Protein AF-A0A9E0PHL8-F1 (afdb_monomer_lite)

pLDDT: mean 88.14, std 15.46, range [26.72, 98.62]

Sequence (279 aa):
MIKENLDFHTDIVYSDEIKEQVEYLMKNRDAFDSYVYTSVDEILNTNKSVQIECKKKVDYILNPNIKSKLNGILFRQINTPNYETRRFHQICEGYGIKPFFVQYKEDKFTSNNSLKRSYGKIPCVVGTDKNGQYIINYVNVIDFNQSNGKKISDIKTLQGENLVELHNKLLLDQIPSIHESSLVEASRWFKNNGDCAGKYYLNLLLNFQTDTFLFDNFSLNGEEEVFTRNVFLPTLIHIRNTYGIKPIIIALEPTEIENNLFWIAQTPEVYSIIKKYND

Secondary structure (DSSP, 8-state):
---------S-----HHHHHHHHHHHH-HHHHHHHHB--HHHHHHS-TT-----SS----SS-TT---S-EEEEEESS----HHHHHHHHHHHHTTPEEEEEE-TTSBP-TTSHHHHHHHEEEEEEEE-TTSPEEEEEEE-S-HHHHTTSBGGGPBPTTSSBHHHHHHHHHHHH-TTS-GGGEEE-HHHHHHH-SSHHHHHHHHHTT-STTEEEE----SSGGGHHHIIIIIHHHHHHHHHHH-----EE-SS-TTSTT-TTTTPBPHHHHHHHGGG--

Structure (mmCIF, N/CA/C/O backbone):
data_AF-A0A9E0PHL8-F1
#
_entry.id   AF-A0A9E0PHL8-F1
#
loop_
_atom_site.group_PDB
_atom_site.id
_atom_site.type_symbol
_atom_site.label_atom_id
_atom_site.label_alt_id
_atom_site.label_comp_id
_atom_site.label_asym_id
_atom_site.label_entity_id
_atom_site.label_seq_id
_atom_site.pdbx_PDB_ins_code
_atom_site.Cartn_x
_atom_site.Cartn_y
_atom_site.Cartn_z
_atom_site.occupancy
_atom_site.B_iso_or_equiv
_atom_site.auth_seq_id
_atom_site.auth_comp_id
_atom_site.auth_asym_id
_atom_site.auth_atom_id
_atom_site.pdbx_PDB_model_num
ATOM 1 N N . MET A 1 1 ? 12.299 -28.601 -30.302 1.00 32.88 1 MET A N 1
ATOM 2 C CA . MET A 1 1 ? 11.714 -27.363 -29.743 1.00 32.88 1 MET A CA 1
ATOM 3 C C . MET A 1 1 ? 11.771 -27.473 -28.235 1.00 32.88 1 MET A C 1
ATOM 5 O O . MET A 1 1 ? 10.966 -28.184 -27.648 1.00 32.88 1 MET A O 1
ATOM 9 N N . ILE A 1 2 ? 12.808 -26.887 -27.646 1.00 26.72 2 ILE A N 1
ATOM 10 C CA . ILE A 1 2 ? 13.090 -26.959 -26.213 1.00 26.72 2 ILE A CA 1
ATOM 11 C C . ILE A 1 2 ? 12.061 -26.073 -25.505 1.00 26.72 2 ILE A C 1
ATOM 13 O O . ILE A 1 2 ? 11.990 -24.875 -25.764 1.00 26.72 2 ILE A O 1
ATOM 17 N N . LYS A 1 3 ? 11.212 -26.685 -24.675 1.00 27.36 3 LYS A N 1
ATOM 18 C CA . LYS A 1 3 ? 10.448 -25.973 -23.651 1.00 27.36 3 LYS A CA 1
ATOM 19 C C . LYS A 1 3 ? 11.438 -25.646 -22.538 1.00 27.36 3 LYS A C 1
ATOM 21 O O . LYS A 1 3 ? 11.788 -26.534 -21.767 1.00 27.36 3 LYS A O 1
ATOM 26 N N . GLU A 1 4 ? 11.920 -24.412 -22.490 1.00 28.91 4 GLU A N 1
ATOM 27 C CA . GLU A 1 4 ? 12.604 -23.903 -21.304 1.00 28.91 4 GLU A CA 1
ATOM 28 C C . GLU A 1 4 ? 11.553 -23.695 -20.212 1.00 28.91 4 GLU A C 1
ATOM 30 O O . GLU A 1 4 ? 10.816 -22.710 -20.191 1.00 28.91 4 GLU A O 1
ATOM 35 N N . ASN A 1 5 ? 11.444 -24.689 -19.333 1.00 28.69 5 ASN A N 1
ATOM 36 C CA . ASN A 1 5 ? 10.861 -24.511 -18.015 1.00 28.69 5 ASN A CA 1
ATOM 37 C C . ASN A 1 5 ? 11.853 -23.672 -17.203 1.00 28.69 5 ASN A C 1
ATOM 39 O O . ASN A 1 5 ? 12.884 -24.174 -16.761 1.00 28.69 5 ASN A O 1
ATOM 43 N N . LEU A 1 6 ? 11.551 -22.386 -17.041 1.00 32.56 6 LEU A N 1
ATOM 44 C CA . LEU A 1 6 ? 12.186 -21.539 -16.039 1.00 32.56 6 LEU A CA 1
ATOM 45 C C . LEU A 1 6 ? 11.661 -21.956 -14.655 1.00 32.56 6 LEU A C 1
ATOM 47 O O . LEU A 1 6 ? 10.663 -21.424 -14.170 1.00 32.56 6 LEU A O 1
ATOM 51 N N . ASP A 1 7 ? 12.321 -22.943 -14.048 1.00 30.47 7 ASP A N 1
ATOM 52 C CA . ASP A 1 7 ? 12.167 -23.280 -12.631 1.00 30.47 7 ASP A CA 1
ATOM 53 C C . ASP A 1 7 ? 12.828 -22.181 -11.782 1.00 30.47 7 ASP A C 1
ATOM 55 O O . ASP A 1 7 ? 14.042 -22.148 -11.587 1.00 30.47 7 ASP A O 1
ATOM 59 N N . PHE A 1 8 ? 12.020 -21.242 -11.284 1.00 41.47 8 PHE A N 1
ATOM 60 C CA . PHE A 1 8 ? 12.451 -20.178 -10.373 1.00 41.47 8 PHE A CA 1
ATOM 61 C C . PHE A 1 8 ? 12.501 -20.688 -8.921 1.00 41.47 8 PHE A C 1
ATOM 63 O O . PHE A 1 8 ? 11.650 -20.368 -8.088 1.00 41.47 8 PHE A O 1
ATOM 70 N N . HIS A 1 9 ? 13.522 -21.481 -8.600 1.00 36.75 9 HIS A N 1
ATOM 71 C CA . HIS A 1 9 ? 13.896 -21.787 -7.219 1.00 36.75 9 HIS A CA 1
ATOM 72 C C . HIS A 1 9 ? 14.914 -20.754 -6.708 1.00 36.75 9 HIS A C 1
ATOM 74 O O . HIS A 1 9 ? 16.087 -20.842 -7.028 1.00 36.75 9 HIS A O 1
ATOM 80 N N . THR A 1 10 ? 14.435 -19.770 -5.935 1.00 41.34 10 THR A N 1
ATOM 81 C CA . THR A 1 10 ? 15.115 -19.017 -4.844 1.00 41.34 10 THR A CA 1
ATOM 82 C C . THR A 1 10 ? 16.517 -18.406 -4.996 1.00 41.34 10 THR A C 1
ATOM 84 O O . THR A 1 10 ? 16.905 -17.678 -4.091 1.00 41.34 10 THR A O 1
ATOM 87 N N . ASP A 1 11 ? 17.215 -18.542 -6.115 1.00 43.81 11 ASP A N 1
ATOM 88 C CA . ASP A 1 11 ? 18.544 -17.965 -6.314 1.00 43.81 11 ASP A CA 1
ATOM 89 C C . ASP A 1 11 ? 18.538 -17.055 -7.543 1.00 43.81 11 ASP A C 1
ATOM 91 O O . ASP A 1 11 ? 19.166 -17.351 -8.560 1.00 43.81 11 ASP A O 1
ATOM 95 N N . ILE A 1 12 ? 17.849 -15.906 -7.475 1.00 54.62 12 ILE A N 1
ATOM 96 C CA . ILE A 1 12 ? 18.260 -14.811 -8.361 1.00 54.62 12 ILE A CA 1
ATOM 97 C C . ILE A 1 12 ? 19.595 -14.321 -7.802 1.00 54.62 12 ILE A C 1
ATOM 99 O O . ILE A 1 12 ? 19.658 -13.395 -6.995 1.00 54.62 12 ILE A O 1
ATOM 103 N N . VAL A 1 13 ? 20.674 -15.007 -8.184 1.00 60.19 13 VAL A N 1
ATOM 104 C CA . VAL A 1 13 ? 22.030 -14.509 -7.996 1.00 60.19 13 VAL A CA 1
ATOM 105 C C . VAL A 1 13 ? 22.141 -13.315 -8.920 1.00 60.19 13 VAL A C 1
ATOM 107 O O . VAL A 1 13 ? 22.426 -13.437 -10.111 1.00 60.19 13 VAL A O 1
ATOM 110 N N . TYR A 1 14 ? 21.823 -12.149 -8.373 1.00 72.69 14 TYR A N 1
ATOM 111 C CA . TYR A 1 14 ? 22.027 -10.900 -9.072 1.00 72.69 14 TYR A CA 1
ATOM 112 C C . TYR A 1 14 ? 23.506 -10.796 -9.433 1.00 72.69 14 TYR A C 1
ATOM 114 O O . TYR A 1 14 ? 24.378 -11.076 -8.599 1.00 72.69 14 TYR A O 1
ATOM 122 N N . SER A 1 15 ? 23.775 -10.435 -10.688 1.00 85.00 15 SER A N 1
ATOM 123 C CA . SER A 1 15 ? 25.135 -10.172 -11.143 1.00 85.00 15 SER A CA 1
ATOM 124 C C . SER A 1 15 ? 25.775 -9.105 -10.255 1.00 85.00 15 SER A C 1
ATOM 126 O O . SER A 1 15 ? 25.081 -8.293 -9.635 1.00 85.00 15 SER A O 1
ATOM 128 N N . ASP A 1 16 ? 27.103 -9.094 -10.189 1.00 89.06 16 ASP A N 1
ATOM 129 C CA . ASP A 1 16 ? 27.812 -8.089 -9.393 1.00 89.06 16 ASP A CA 1
ATOM 130 C C . ASP A 1 16 ? 27.495 -6.663 -9.872 1.00 89.06 16 ASP A C 1
ATOM 132 O O . ASP A 1 16 ? 27.337 -5.770 -9.048 1.00 89.06 16 ASP A O 1
ATOM 136 N N . GLU A 1 17 ? 27.217 -6.486 -11.166 1.00 91.31 17 GLU A N 1
ATOM 137 C CA . GLU A 1 17 ? 26.701 -5.235 -11.739 1.00 91.31 17 GLU A CA 1
ATOM 138 C C . GLU A 1 17 ? 25.378 -4.779 -11.094 1.00 91.31 17 GLU A C 1
ATOM 140 O O . GLU A 1 17 ? 25.229 -3.612 -10.731 1.00 91.31 17 GLU A O 1
ATOM 145 N N . ILE A 1 18 ? 24.414 -5.689 -10.894 1.00 93.31 18 ILE A N 1
ATOM 146 C CA . ILE A 1 18 ? 23.147 -5.340 -10.231 1.00 93.31 18 ILE A CA 1
ATOM 147 C C . ILE A 1 18 ? 23.407 -4.953 -8.774 1.00 93.31 18 ILE A C 1
ATOM 149 O O . ILE A 1 18 ? 22.829 -3.979 -8.295 1.00 93.31 18 ILE A O 1
ATOM 153 N N . LYS A 1 19 ? 24.284 -5.676 -8.065 1.00 92.81 19 LYS A N 1
ATOM 154 C CA . LYS A 1 19 ? 24.630 -5.345 -6.672 1.00 92.81 19 LYS A CA 1
ATOM 155 C C . LYS A 1 19 ? 25.271 -3.962 -6.571 1.00 92.81 19 LYS A C 1
ATOM 157 O O . LYS A 1 19 ? 24.882 -3.179 -5.710 1.00 92.81 19 LYS A O 1
ATOM 162 N N . GLU A 1 20 ? 26.209 -3.641 -7.458 1.00 95.75 20 GLU A N 1
ATOM 163 C CA . GLU A 1 20 ? 26.850 -2.324 -7.514 1.00 95.75 20 GLU A CA 1
ATOM 164 C C . GLU A 1 20 ? 25.827 -1.209 -7.758 1.00 95.75 20 GLU A C 1
ATOM 166 O O . GLU A 1 20 ? 25.846 -0.182 -7.074 1.00 95.75 20 GLU A O 1
ATOM 171 N N . GLN A 1 21 ? 24.884 -1.431 -8.677 1.00 97.06 21 GLN A N 1
ATOM 172 C CA . GLN A 1 21 ? 23.823 -0.468 -8.953 1.00 97.06 21 GLN A CA 1
ATOM 173 C C . GLN A 1 21 ? 22.867 -0.293 -7.765 1.00 97.06 21 GLN A C 1
ATOM 175 O O . GLN A 1 21 ? 22.491 0.838 -7.456 1.00 97.06 21 GLN A O 1
ATOM 180 N N . VAL A 1 22 ? 22.504 -1.376 -7.069 1.00 97.06 22 VAL A N 1
ATOM 181 C CA . VAL A 1 22 ? 21.721 -1.304 -5.825 1.00 97.06 22 VAL A CA 1
ATOM 182 C C . VAL A 1 22 ? 22.455 -0.448 -4.797 1.00 97.06 22 VAL A C 1
ATOM 184 O O . VAL A 1 22 ? 21.869 0.490 -4.266 1.00 97.06 22 VAL A O 1
ATOM 187 N N . GLU A 1 23 ? 23.741 -0.705 -4.548 1.00 97.00 23 GLU A N 1
ATOM 188 C CA . GLU A 1 23 ? 24.520 0.064 -3.570 1.00 97.00 23 GLU A CA 1
ATOM 189 C C . GLU A 1 23 ? 24.624 1.550 -3.924 1.00 97.00 23 GLU A C 1
ATOM 191 O O . GLU A 1 23 ? 24.586 2.397 -3.029 1.00 97.00 23 GLU A O 1
ATOM 196 N N . TYR A 1 24 ? 24.741 1.878 -5.212 1.00 97.94 24 TYR A N 1
ATOM 197 C CA . TYR A 1 24 ? 24.723 3.262 -5.676 1.00 97.94 24 TYR A CA 1
ATOM 198 C C . TYR A 1 24 ? 23.374 3.938 -5.392 1.00 97.94 24 TYR A C 1
ATOM 200 O O . TYR A 1 24 ? 23.345 5.002 -4.771 1.00 97.94 24 TYR A O 1
ATOM 208 N N . LEU A 1 25 ? 22.263 3.307 -5.789 1.00 97.88 25 LEU A N 1
ATOM 209 C CA . LEU A 1 25 ? 20.915 3.854 -5.600 1.00 97.88 25 LEU A CA 1
ATOM 210 C C . LEU A 1 25 ? 20.560 3.988 -4.113 1.00 97.88 25 LEU A C 1
ATOM 212 O O . LEU A 1 25 ? 20.037 5.015 -3.697 1.00 97.88 25 LEU A O 1
ATOM 216 N N . MET A 1 26 ? 20.927 3.008 -3.285 1.00 96.62 26 MET A N 1
ATOM 217 C CA . MET A 1 26 ? 20.686 3.054 -1.837 1.00 96.62 26 MET A CA 1
ATOM 218 C C . MET A 1 26 ? 21.409 4.215 -1.136 1.00 96.62 26 MET A C 1
ATOM 220 O O . MET A 1 26 ? 20.997 4.630 -0.057 1.00 96.62 26 MET A O 1
ATOM 224 N N . LYS A 1 27 ? 22.494 4.741 -1.722 1.00 96.69 27 LYS A N 1
ATOM 225 C CA . LYS A 1 27 ? 23.295 5.839 -1.152 1.00 96.69 27 LYS A CA 1
ATOM 226 C C . LYS A 1 27 ? 22.953 7.212 -1.728 1.00 96.69 27 LYS A C 1
ATOM 228 O O . LYS A 1 27 ? 23.455 8.211 -1.215 1.00 96.69 27 LYS A O 1
ATOM 233 N N . ASN A 1 28 ? 22.156 7.281 -2.791 1.00 96.81 28 ASN A N 1
ATOM 234 C CA . ASN A 1 28 ? 21.894 8.519 -3.514 1.00 96.81 28 ASN A CA 1
ATOM 235 C C . ASN A 1 28 ? 20.389 8.696 -3.745 1.00 96.81 28 ASN A C 1
ATOM 237 O O . ASN A 1 28 ? 19.822 8.094 -4.656 1.00 96.81 28 ASN A O 1
ATOM 241 N N . ARG A 1 29 ? 19.753 9.525 -2.904 1.00 94.25 29 ARG A N 1
ATOM 242 C CA . ARG A 1 29 ? 18.296 9.729 -2.909 1.00 94.25 29 ARG A CA 1
ATOM 243 C C . ARG A 1 29 ? 17.788 10.256 -4.247 1.00 94.25 29 ARG A C 1
ATOM 245 O O . ARG A 1 29 ? 16.883 9.654 -4.805 1.00 94.25 29 ARG A O 1
ATOM 252 N N . ASP A 1 30 ? 18.418 11.286 -4.805 1.00 95.75 30 ASP A N 1
ATOM 253 C CA . ASP A 1 30 ? 17.993 11.865 -6.087 1.00 95.75 30 ASP A CA 1
ATOM 254 C C . ASP A 1 30 ? 18.077 10.840 -7.230 1.00 95.75 30 ASP A C 1
ATOM 256 O O . ASP A 1 30 ? 17.182 10.747 -8.076 1.00 95.75 30 ASP A O 1
ATOM 260 N N . ALA A 1 31 ? 19.144 10.031 -7.248 1.00 97.44 31 ALA A N 1
ATOM 261 C CA . ALA A 1 31 ? 19.292 8.958 -8.225 1.00 97.44 31 ALA A CA 1
ATOM 262 C C . ALA A 1 31 ? 18.240 7.858 -8.027 1.00 97.44 31 ALA A C 1
ATOM 264 O O . ALA A 1 31 ? 17.685 7.374 -9.012 1.00 97.44 31 ALA A O 1
ATOM 265 N N . PHE A 1 32 ? 17.949 7.478 -6.780 1.00 97.25 32 PHE A N 1
ATOM 266 C CA . PHE A 1 32 ? 16.889 6.528 -6.453 1.00 97.25 32 PHE A CA 1
ATOM 267 C C . PHE A 1 32 ? 15.523 7.032 -6.914 1.00 97.25 32 PHE A C 1
ATOM 269 O O . PHE A 1 32 ? 14.842 6.328 -7.659 1.00 97.25 32 PHE A O 1
ATOM 276 N N . ASP A 1 33 ? 15.158 8.258 -6.545 1.00 95.69 33 ASP A N 1
ATOM 277 C CA . ASP A 1 33 ? 13.842 8.823 -6.828 1.00 95.69 33 ASP A CA 1
ATOM 278 C C . ASP A 1 33 ? 13.607 8.932 -8.340 1.00 95.69 33 ASP A C 1
ATOM 280 O O . ASP A 1 33 ? 12.564 8.513 -8.840 1.00 95.69 33 ASP A O 1
ATOM 284 N N . SER A 1 34 ? 14.613 9.385 -9.095 1.00 95.31 34 SER A N 1
ATOM 285 C CA . SER A 1 34 ? 14.570 9.443 -10.564 1.00 95.31 34 SER A CA 1
ATOM 286 C C . SER A 1 34 ? 14.507 8.055 -11.223 1.00 95.31 34 SER A C 1
ATOM 288 O O . SER A 1 34 ? 13.854 7.854 -12.255 1.00 95.31 34 SER A O 1
ATOM 290 N N . TYR A 1 35 ? 15.180 7.063 -10.632 1.00 96.38 35 TYR A N 1
ATOM 291 C CA . TYR A 1 35 ? 15.206 5.700 -11.159 1.00 96.38 35 TYR A CA 1
ATOM 292 C C . TYR A 1 35 ? 13.890 4.953 -10.919 1.00 96.38 35 TYR A C 1
ATOM 294 O O . TYR A 1 35 ? 13.446 4.211 -11.802 1.00 96.38 35 TYR A O 1
ATOM 302 N N . VAL A 1 36 ? 13.303 5.132 -9.735 1.00 96.25 36 VAL A N 1
ATOM 303 C CA . VAL A 1 36 ? 12.145 4.385 -9.236 1.00 96.25 36 VAL A CA 1
ATOM 304 C C . VAL A 1 36 ? 10.837 5.057 -9.621 1.00 96.25 36 VAL A C 1
ATOM 306 O O . VAL A 1 36 ? 9.964 4.407 -10.198 1.00 96.25 36 VAL A O 1
ATOM 309 N N . TYR A 1 37 ? 10.695 6.344 -9.320 1.00 96.50 37 TYR A N 1
ATOM 310 C CA . TYR A 1 37 ? 9.408 7.011 -9.407 1.00 96.50 37 TYR A CA 1
ATOM 311 C C . TYR A 1 37 ? 9.167 7.634 -10.784 1.00 96.50 37 TYR A C 1
ATOM 313 O O . TYR A 1 37 ? 10.070 7.888 -11.587 1.00 96.50 37 TYR A O 1
ATOM 321 N N . THR A 1 38 ? 7.888 7.826 -11.075 1.00 94.19 38 THR A N 1
ATOM 322 C CA . THR A 1 38 ? 7.355 8.525 -12.242 1.00 94.19 38 THR A CA 1
ATOM 323 C C . THR A 1 38 ? 6.324 9.515 -11.720 1.00 94.19 38 THR A C 1
ATOM 325 O O . THR A 1 38 ? 5.471 9.148 -10.909 1.00 94.19 38 THR A O 1
ATOM 328 N N . SER A 1 39 ? 6.409 10.779 -12.135 1.00 91.94 39 SER A N 1
ATOM 329 C CA . SER A 1 39 ? 5.435 11.776 -11.687 1.00 91.94 39 SER A CA 1
ATOM 330 C C . SER A 1 39 ? 4.089 11.564 -12.382 1.00 91.94 39 SER A C 1
ATOM 332 O O . SER A 1 39 ? 4.018 11.050 -13.500 1.00 91.94 39 SER A O 1
ATOM 334 N N . VAL A 1 40 ? 2.999 11.991 -11.740 1.00 88.62 40 VAL A N 1
ATOM 335 C CA . VAL A 1 40 ? 1.671 11.918 -12.369 1.00 88.62 40 VAL A CA 1
ATOM 336 C C . VAL A 1 40 ? 1.624 12.763 -13.646 1.00 88.62 40 VAL A C 1
ATOM 338 O O . VAL A 1 40 ? 1.057 12.334 -14.649 1.00 88.62 40 VAL A O 1
ATOM 341 N N . ASP A 1 41 ? 2.291 13.918 -13.653 1.00 87.06 41 ASP A N 1
ATOM 342 C CA . ASP A 1 41 ? 2.383 14.777 -14.834 1.00 87.06 41 ASP A CA 1
ATOM 343 C C . ASP A 1 41 ? 3.112 14.093 -15.997 1.00 87.06 41 ASP A C 1
ATOM 345 O O . ASP A 1 41 ? 2.688 14.215 -17.145 1.00 87.06 41 ASP A O 1
ATOM 349 N N . GLU A 1 42 ? 4.185 13.343 -15.732 1.00 88.06 42 GLU A N 1
ATOM 350 C CA . GLU A 1 42 ? 4.888 12.573 -16.765 1.00 88.06 42 GLU A CA 1
ATOM 351 C C . GLU A 1 42 ? 3.956 11.532 -17.397 1.00 88.06 42 GLU A C 1
ATOM 353 O O . GLU A 1 42 ? 3.895 11.414 -18.621 1.00 88.06 42 GLU A O 1
ATOM 358 N N . ILE A 1 43 ? 3.158 10.838 -16.583 1.00 85.75 43 ILE A N 1
ATOM 359 C CA . ILE A 1 43 ? 2.185 9.838 -17.048 1.00 85.75 43 ILE A CA 1
ATOM 360 C C . ILE A 1 43 ? 1.117 10.480 -17.938 1.00 85.75 43 ILE A C 1
ATOM 362 O O . ILE A 1 43 ? 0.784 9.942 -18.994 1.00 85.75 43 ILE A O 1
ATOM 366 N N . LEU A 1 44 ? 0.581 11.634 -17.533 1.00 83.12 44 LEU A N 1
ATOM 367 C CA . LEU A 1 44 ? -0.483 12.320 -18.268 1.00 83.12 44 LEU A CA 1
ATOM 368 C C . LEU A 1 44 ? 0.010 12.961 -19.571 1.00 83.12 44 LEU A C 1
ATOM 370 O O . LEU A 1 44 ? -0.754 13.043 -20.535 1.00 83.12 44 LEU A O 1
ATOM 374 N N . ASN A 1 45 ? 1.276 13.383 -19.614 1.00 82.12 45 ASN A N 1
ATOM 375 C CA . ASN A 1 45 ? 1.888 14.019 -20.782 1.00 82.12 45 ASN A CA 1
ATOM 376 C C . ASN A 1 45 ? 2.546 13.026 -21.752 1.00 82.12 45 ASN A C 1
ATOM 378 O O . ASN A 1 45 ? 2.809 13.372 -22.907 1.00 82.12 45 ASN A O 1
ATOM 382 N N . THR A 1 46 ? 2.813 11.791 -21.323 1.00 72.31 46 THR A N 1
ATOM 383 C CA . THR A 1 46 ? 3.397 10.773 -22.199 1.00 72.31 46 THR A CA 1
ATOM 384 C C . THR A 1 46 ? 2.356 10.306 -23.214 1.00 72.31 46 THR A C 1
ATOM 386 O O . THR A 1 46 ? 1.356 9.668 -22.880 1.00 72.31 46 THR A O 1
ATOM 389 N N . ASN A 1 47 ? 2.596 10.601 -24.497 1.00 55.31 47 ASN A N 1
ATOM 390 C CA . ASN A 1 47 ? 1.820 10.017 -25.586 1.00 55.31 47 ASN A CA 1
ATOM 391 C C . ASN A 1 47 ? 1.872 8.487 -25.462 1.00 55.31 47 ASN A C 1
ATOM 393 O O . ASN A 1 47 ? 2.949 7.894 -25.465 1.00 55.31 47 ASN A O 1
ATOM 397 N N . LYS A 1 48 ? 0.690 7.864 -25.372 1.00 54.19 48 LYS A N 1
ATOM 398 C CA . LYS A 1 48 ? 0.412 6.434 -25.102 1.00 54.19 48 LYS A CA 1
ATOM 399 C C . LYS A 1 48 ? 1.092 5.413 -26.034 1.00 54.19 48 LYS A C 1
ATOM 401 O O . LYS A 1 48 ? 0.798 4.224 -25.970 1.00 54.19 48 LYS A O 1
ATOM 406 N N . SER A 1 49 ? 1.948 5.869 -26.938 1.00 40.38 49 SER A N 1
ATOM 407 C CA . SER A 1 49 ? 2.550 5.128 -28.040 1.00 40.38 49 SER A CA 1
ATOM 408 C C . SER A 1 49 ? 3.821 4.354 -27.686 1.00 40.38 49 SER A C 1
ATOM 410 O O . SER A 1 49 ? 4.307 3.618 -28.538 1.00 40.38 49 SER A O 1
ATOM 412 N N . VAL A 1 50 ? 4.349 4.438 -26.461 1.00 46.12 50 VAL A N 1
ATOM 413 C CA . VAL A 1 50 ? 5.419 3.522 -26.020 1.00 46.12 50 VAL A CA 1
ATOM 414 C C . VAL A 1 50 ? 4.780 2.271 -25.410 1.00 46.12 50 VAL A C 1
ATOM 416 O O . VAL A 1 50 ? 4.877 1.998 -24.218 1.00 46.12 50 VAL A O 1
ATOM 419 N N . GLN A 1 51 ? 4.065 1.517 -26.248 1.00 48.31 51 GLN A N 1
ATOM 420 C CA . GLN A 1 51 ? 3.736 0.125 -25.961 1.00 48.31 51 GLN A CA 1
ATOM 421 C C . GLN A 1 51 ? 5.015 -0.683 -26.163 1.00 48.31 51 GLN A C 1
ATOM 423 O O . GLN A 1 51 ? 5.295 -1.158 -27.263 1.00 48.31 51 GLN A O 1
ATOM 428 N N . ILE A 1 52 ? 5.822 -0.832 -25.115 1.00 50.94 52 ILE A N 1
ATOM 429 C CA . ILE A 1 52 ? 6.745 -1.964 -25.098 1.00 50.94 52 ILE A CA 1
ATOM 430 C C . ILE A 1 52 ? 5.862 -3.156 -24.769 1.00 50.94 52 ILE A C 1
ATOM 432 O O . ILE A 1 52 ? 5.546 -3.406 -23.610 1.00 50.94 52 ILE A O 1
ATOM 436 N N . GLU A 1 53 ? 5.393 -3.840 -25.812 1.00 49.22 53 GLU A N 1
ATOM 437 C CA . GLU A 1 53 ? 4.744 -5.134 -25.672 1.00 49.22 53 GLU A CA 1
ATOM 438 C C . GLU A 1 53 ? 5.710 -6.030 -24.894 1.00 49.22 53 GLU A C 1
ATOM 440 O O . GLU A 1 53 ? 6.748 -6.469 -25.404 1.00 49.22 53 GLU A O 1
ATOM 445 N N . CYS A 1 54 ? 5.421 -6.231 -23.607 1.00 54.22 54 CYS A N 1
ATOM 446 C CA . CYS A 1 54 ? 6.181 -7.159 -22.803 1.00 54.22 54 CYS A CA 1
ATOM 447 C C . CYS A 1 54 ? 6.002 -8.525 -23.464 1.00 54.22 54 CYS A C 1
ATOM 449 O O . CYS A 1 54 ? 4.917 -9.098 -23.440 1.00 54.22 54 CYS A O 1
ATOM 451 N N . LYS A 1 55 ? 7.067 -9.065 -24.069 1.00 49.91 55 LYS A N 1
ATOM 452 C CA . LYS A 1 55 ? 7.036 -10.401 -24.693 1.00 49.91 55 LYS A CA 1
ATOM 453 C C . LYS A 1 55 ? 6.638 -11.501 -23.697 1.00 49.91 55 LYS A C 1
ATOM 455 O O . LYS A 1 55 ? 6.323 -12.620 -24.100 1.00 49.91 55 LYS A O 1
ATOM 460 N N . LYS A 1 56 ? 6.673 -11.201 -22.394 1.00 61.81 56 LYS A N 1
ATOM 461 C CA . LYS A 1 56 ? 6.235 -12.087 -21.323 1.00 61.81 56 LYS A CA 1
ATOM 462 C C . LYS A 1 56 ? 4.719 -11.986 -21.155 1.00 61.81 56 LYS A C 1
ATOM 464 O O . LYS A 1 56 ? 4.176 -10.908 -20.944 1.00 61.81 56 LYS A O 1
ATOM 469 N N . LYS A 1 57 ? 4.044 -13.136 -21.161 1.00 64.50 57 LYS A N 1
ATOM 470 C CA . LYS A 1 57 ? 2.670 -13.228 -20.657 1.00 64.50 57 LYS A CA 1
ATOM 471 C C . LYS A 1 57 ? 2.678 -12.866 -19.172 1.00 64.50 57 LYS A C 1
ATOM 473 O O . LYS A 1 57 ? 3.274 -13.589 -18.375 1.00 64.50 57 LYS A O 1
ATOM 478 N N . VAL A 1 58 ? 2.061 -11.741 -18.833 1.00 72.19 58 VAL A N 1
ATOM 479 C CA . VAL A 1 58 ? 1.865 -11.300 -17.451 1.00 72.19 58 VAL A CA 1
ATOM 480 C C . VAL A 1 58 ? 0.506 -11.808 -16.988 1.00 72.19 58 VAL A C 1
ATOM 482 O O . VAL A 1 58 ? -0.507 -11.550 -17.637 1.00 72.19 58 VAL A O 1
ATOM 485 N N . ASP A 1 59 ? 0.480 -12.532 -15.871 1.00 77.19 59 ASP A N 1
ATOM 486 C CA . ASP A 1 59 ? -0.770 -12.784 -15.160 1.00 77.19 59 ASP A CA 1
ATOM 487 C C . ASP A 1 59 ? -1.186 -11.482 -14.479 1.00 77.19 59 ASP A C 1
ATOM 489 O O . ASP A 1 59 ? -0.507 -11.000 -13.566 1.00 77.19 59 ASP A O 1
ATOM 493 N N . TYR A 1 60 ? -2.289 -10.898 -14.942 1.00 82.69 60 TYR A N 1
ATOM 494 C CA . TYR A 1 60 ? -2.736 -9.605 -14.447 1.00 82.69 60 TYR A CA 1
ATOM 495 C C . TYR A 1 60 ? -3.380 -9.717 -13.059 1.00 82.69 60 TYR A C 1
ATOM 497 O O . TYR A 1 60 ? -4.231 -10.578 -12.826 1.00 82.69 60 TYR A O 1
ATOM 505 N N . ILE A 1 61 ? -2.979 -8.841 -12.132 1.00 85.25 61 ILE A N 1
ATOM 506 C CA . ILE A 1 61 ? -3.550 -8.762 -10.778 1.00 85.25 61 ILE A CA 1
ATOM 507 C C . ILE A 1 61 ? -4.957 -8.162 -10.799 1.00 85.25 61 ILE A C 1
ATOM 509 O O . ILE A 1 61 ? -5.835 -8.561 -10.034 1.00 85.25 61 ILE A O 1
ATOM 513 N N . LEU A 1 62 ? -5.180 -7.226 -11.719 1.00 78.81 62 LEU A N 1
ATOM 514 C CA . LEU A 1 62 ? -6.492 -6.714 -12.063 1.00 78.81 62 LEU A CA 1
ATOM 515 C C . LEU A 1 62 ? -7.084 -7.520 -13.219 1.00 78.81 62 LEU A C 1
ATOM 517 O O . LEU A 1 62 ? -6.372 -8.032 -14.078 1.00 78.81 62 LEU A O 1
ATOM 521 N N . ASN A 1 63 ? -8.414 -7.602 -13.275 1.00 73.38 63 ASN A N 1
ATOM 522 C CA . ASN A 1 63 ? -9.079 -8.186 -14.434 1.00 73.38 63 ASN A CA 1
ATOM 523 C C . ASN A 1 63 ? -8.745 -7.341 -15.683 1.00 73.38 63 ASN A C 1
ATOM 525 O O . ASN A 1 63 ? -9.059 -6.149 -15.688 1.00 73.38 63 ASN A O 1
ATOM 529 N N . PRO A 1 64 ? -8.187 -7.926 -16.758 1.00 64.00 64 PRO A N 1
ATOM 530 C CA . PRO A 1 64 ? -7.815 -7.176 -17.959 1.00 64.00 64 PRO A CA 1
ATOM 531 C C . PRO A 1 64 ? -9.016 -6.527 -18.673 1.00 64.00 64 PRO A C 1
ATOM 533 O O . PRO A 1 64 ? -8.839 -5.664 -19.523 1.00 64.00 64 PRO A O 1
ATOM 536 N N . ASN A 1 65 ? -10.254 -6.898 -18.323 1.00 61.31 65 ASN A N 1
ATOM 537 C CA . ASN A 1 65 ? -11.476 -6.297 -18.869 1.00 61.31 65 ASN A CA 1
ATOM 538 C C . ASN A 1 65 ? -11.908 -4.992 -18.172 1.00 61.31 65 ASN A C 1
ATOM 540 O O . ASN A 1 65 ? -13.006 -4.487 -18.435 1.00 61.31 65 ASN A O 1
ATOM 544 N N . ILE A 1 66 ? -11.109 -4.446 -17.253 1.00 73.06 66 ILE A N 1
ATOM 545 C CA . ILE A 1 66 ? -11.417 -3.168 -16.605 1.00 73.06 66 ILE A CA 1
ATOM 546 C C . ILE A 1 66 ? -11.333 -2.049 -17.648 1.00 73.06 66 ILE A C 1
ATOM 548 O O . ILE A 1 66 ? -10.266 -1.683 -18.117 1.00 73.06 66 ILE A O 1
ATOM 552 N N . LYS A 1 67 ? -12.489 -1.468 -17.986 1.00 61.00 67 LYS A N 1
ATOM 553 C CA . LYS A 1 67 ? -12.645 -0.445 -19.039 1.00 61.00 67 LYS A CA 1
ATOM 554 C C . LYS A 1 67 ? -12.073 0.943 -18.691 1.00 61.00 67 LYS A C 1
ATOM 556 O O . LYS A 1 67 ? -12.446 1.925 -19.332 1.00 61.00 67 LYS A O 1
ATOM 561 N N . SER A 1 68 ? -11.240 1.063 -17.657 1.00 67.31 68 SER A N 1
ATOM 562 C CA . SER A 1 68 ? -10.627 2.350 -17.308 1.00 67.31 68 SER A CA 1
ATOM 563 C C . SER A 1 68 ? -9.440 2.638 -18.218 1.00 67.31 68 SER A C 1
ATOM 565 O O . SER A 1 68 ? -8.744 1.723 -18.640 1.00 67.31 68 SER A O 1
ATOM 567 N N . LYS A 1 69 ? -9.189 3.922 -18.485 1.00 79.81 69 LYS A N 1
ATOM 568 C CA . LYS A 1 69 ? -7.995 4.359 -19.221 1.00 79.81 69 LYS A CA 1
ATOM 569 C C . LYS A 1 69 ? -6.748 4.449 -18.340 1.00 79.81 69 LYS A C 1
ATOM 571 O O . LYS A 1 69 ? -5.660 4.437 -18.901 1.00 79.81 69 LYS A O 1
ATOM 576 N N . LEU A 1 70 ? -6.925 4.632 -17.029 1.00 89.75 70 LEU A N 1
ATOM 577 C CA . LEU A 1 70 ? -5.868 4.772 -16.026 1.00 89.75 70 LEU A CA 1
ATOM 578 C C . LEU A 1 70 ? -6.341 4.116 -14.721 1.00 89.75 70 LEU A C 1
ATOM 580 O O . LEU A 1 70 ? -7.451 4.395 -14.251 1.00 89.75 70 LEU A O 1
ATOM 584 N N . ASN A 1 71 ? -5.516 3.254 -14.145 1.00 92.81 71 ASN A N 1
ATOM 585 C CA . ASN A 1 71 ? -5.787 2.507 -12.924 1.00 92.81 71 ASN A CA 1
ATOM 586 C C . ASN A 1 71 ? -4.669 2.788 -11.920 1.00 92.81 71 ASN A C 1
ATOM 588 O O . ASN A 1 71 ? -3.499 2.591 -12.228 1.00 92.81 71 ASN A O 1
ATOM 592 N N . GLY A 1 72 ? -5.021 3.236 -10.722 1.00 95.44 72 GLY A N 1
ATOM 593 C CA . GLY A 1 72 ? -4.095 3.370 -9.604 1.00 95.44 72 GLY A CA 1
ATOM 594 C C . GLY A 1 72 ? -4.265 2.183 -8.673 1.00 95.44 72 GLY A C 1
ATOM 595 O O . GLY A 1 72 ? -5.395 1.812 -8.364 1.00 95.44 72 GLY A O 1
ATOM 596 N N . ILE A 1 73 ? -3.167 1.582 -8.234 1.00 97.00 73 ILE A N 1
ATOM 597 C CA . ILE A 1 73 ? -3.160 0.460 -7.301 1.00 97.00 73 ILE A CA 1
ATOM 598 C C . ILE A 1 73 ? -2.450 0.887 -6.023 1.00 97.00 73 ILE A C 1
ATOM 600 O O . ILE A 1 73 ? -1.272 1.235 -6.058 1.00 97.00 73 ILE A O 1
ATOM 604 N N . LEU A 1 74 ? -3.161 0.784 -4.903 1.00 97.81 74 LEU A N 1
ATOM 605 C CA . LEU A 1 74 ? -2.574 0.728 -3.570 1.00 97.81 74 LEU A CA 1
ATOM 606 C C . LEU A 1 74 ? -2.577 -0.733 -3.123 1.00 97.81 74 LEU A C 1
ATOM 608 O O . LEU A 1 74 ? -3.641 -1.353 -3.053 1.00 97.81 74 LEU A O 1
ATOM 612 N N . PHE A 1 75 ? -1.399 -1.292 -2.851 1.00 95.94 75 PHE A N 1
ATOM 613 C CA . PHE A 1 75 ? -1.261 -2.680 -2.416 1.00 95.94 75 PHE A CA 1
ATOM 614 C C . PHE A 1 75 ? -0.861 -2.758 -0.944 1.00 95.94 75 PHE A C 1
ATOM 616 O O . PHE A 1 75 ? 0.246 -2.384 -0.573 1.00 95.94 75 PHE A O 1
ATOM 623 N N . ARG A 1 76 ? -1.742 -3.288 -0.095 1.00 95.81 76 ARG A N 1
ATOM 624 C CA . ARG A 1 76 ? -1.481 -3.506 1.339 1.00 95.81 76 ARG A CA 1
ATOM 625 C C . ARG A 1 76 ? -1.969 -4.900 1.734 1.00 95.81 76 ARG A C 1
ATOM 627 O O . ARG A 1 76 ? -2.653 -5.555 0.961 1.00 95.81 76 ARG A O 1
ATOM 634 N N . GLN A 1 77 ? -1.637 -5.423 2.914 1.00 95.56 77 GLN A N 1
ATOM 635 C CA . GLN A 1 77 ? -2.213 -6.714 3.329 1.00 95.56 77 GLN A CA 1
ATOM 636 C C . GLN A 1 77 ? -3.690 -6.576 3.721 1.00 95.56 77 GLN A C 1
ATOM 638 O O . GLN A 1 77 ? -4.480 -7.481 3.449 1.00 95.56 77 GLN A O 1
ATOM 643 N N . ILE A 1 78 ? -4.057 -5.439 4.321 1.00 97.44 78 ILE A N 1
ATOM 644 C CA . ILE A 1 78 ? -5.434 -5.058 4.652 1.00 97.44 78 ILE A CA 1
ATOM 645 C C . ILE A 1 78 ? -5.660 -3.606 4.221 1.00 97.44 78 ILE A C 1
ATOM 647 O O . ILE A 1 78 ? -4.843 -2.734 4.521 1.00 97.44 78 ILE A O 1
ATOM 651 N N . ASN A 1 79 ? -6.785 -3.347 3.556 1.00 97.00 79 ASN A N 1
ATOM 652 C CA . ASN A 1 79 ? -7.209 -2.000 3.179 1.00 97.00 79 ASN A CA 1
ATOM 653 C C . ASN A 1 79 ? -7.874 -1.302 4.376 1.00 97.00 79 ASN A C 1
ATOM 655 O O . ASN A 1 79 ? -8.762 -1.881 4.991 1.00 97.00 79 ASN A O 1
ATOM 659 N N . THR A 1 80 ? -7.483 -0.067 4.704 1.00 97.94 80 THR A N 1
ATOM 660 C CA . THR A 1 80 ? -7.974 0.676 5.885 1.00 97.94 80 THR A CA 1
ATOM 661 C C . THR A 1 80 ? -8.001 2.184 5.596 1.00 97.94 80 THR A C 1
ATOM 663 O O . THR A 1 80 ? -7.179 2.630 4.808 1.00 97.94 80 THR A O 1
ATOM 666 N N . PRO A 1 81 ? -8.862 3.021 6.208 1.00 97.81 81 PRO A N 1
ATOM 667 C CA . PRO A 1 81 ? -8.937 4.457 5.888 1.00 97.81 81 PRO A CA 1
ATOM 668 C C . PRO A 1 81 ? -7.860 5.313 6.589 1.00 97.81 81 PRO A C 1
ATOM 670 O O . PRO A 1 81 ? -8.152 6.420 7.061 1.00 97.81 81 PRO A O 1
ATOM 673 N N . ASN A 1 82 ? -6.617 4.814 6.662 1.00 97.75 82 ASN A N 1
ATOM 674 C CA . ASN A 1 82 ? -5.483 5.587 7.185 1.00 97.75 82 ASN A CA 1
ATOM 675 C C . ASN A 1 82 ? -5.175 6.803 6.284 1.00 97.75 82 ASN A C 1
ATOM 677 O O . ASN A 1 82 ? -5.711 6.942 5.178 1.00 97.75 82 ASN A O 1
ATOM 681 N N . TYR A 1 83 ? -4.318 7.708 6.758 1.00 97.25 83 TYR A N 1
ATOM 682 C CA . TYR A 1 83 ? -3.952 8.907 5.996 1.00 97.25 83 TYR A CA 1
ATOM 683 C C . TYR A 1 83 ? -3.267 8.593 4.659 1.00 97.25 83 TYR A C 1
ATOM 685 O O . TYR A 1 83 ? -3.532 9.287 3.679 1.00 97.25 83 TYR A O 1
ATOM 693 N N . GLU A 1 84 ? -2.475 7.526 4.590 1.00 97.25 84 GLU A N 1
ATOM 694 C CA . GLU A 1 84 ? -1.910 6.982 3.350 1.00 97.25 84 GLU A CA 1
ATOM 695 C C . GLU A 1 84 ? -3.004 6.652 2.314 1.00 97.25 84 GLU A C 1
ATOM 697 O O . GLU A 1 84 ? -3.008 7.175 1.199 1.00 97.25 84 GLU A O 1
ATOM 702 N N . THR A 1 85 ? -3.995 5.843 2.698 1.00 97.88 85 THR A N 1
ATOM 703 C CA . THR A 1 85 ? -5.099 5.422 1.820 1.00 97.88 85 THR A CA 1
ATOM 704 C C . THR A 1 85 ? -5.946 6.610 1.377 1.00 97.88 85 THR A C 1
ATOM 706 O O . THR A 1 85 ? -6.358 6.695 0.218 1.00 97.88 85 THR A O 1
ATOM 709 N N . ARG A 1 86 ? -6.184 7.570 2.278 1.00 97.88 86 ARG A N 1
ATOM 710 C CA . ARG A 1 86 ? -6.900 8.811 1.951 1.00 97.88 86 ARG A CA 1
ATOM 711 C C . ARG A 1 86 ? -6.131 9.646 0.936 1.00 97.88 86 ARG A C 1
ATOM 713 O O . ARG A 1 86 ? -6.736 10.140 -0.011 1.00 97.88 86 ARG A O 1
ATOM 720 N N . ARG A 1 87 ? -4.815 9.771 1.104 1.00 97.25 87 ARG A N 1
ATOM 721 C CA . ARG A 1 87 ? -3.948 10.479 0.160 1.00 97.25 87 ARG A CA 1
ATOM 722 C C . ARG A 1 87 ? -3.949 9.806 -1.209 1.00 97.25 87 ARG A C 1
ATOM 724 O O . ARG A 1 87 ? -4.115 10.494 -2.211 1.00 97.25 87 ARG A O 1
ATOM 731 N N . PHE A 1 88 ? -3.846 8.480 -1.256 1.00 97.94 88 PHE A N 1
ATOM 732 C CA . PHE A 1 88 ? -3.937 7.714 -2.501 1.00 97.94 88 PHE A CA 1
ATOM 733 C C . PHE A 1 88 ? -5.257 7.985 -3.230 1.00 97.94 88 PHE A C 1
ATOM 735 O O . PHE A 1 88 ? -5.257 8.320 -4.417 1.00 97.94 88 PHE A O 1
ATOM 742 N N . HIS A 1 89 ? -6.378 7.901 -2.505 1.00 97.88 89 HIS A N 1
ATOM 743 C CA . HIS A 1 89 ? -7.703 8.178 -3.056 1.00 97.88 89 HIS A CA 1
ATOM 744 C C . HIS A 1 89 ? -7.808 9.615 -3.590 1.00 97.88 89 HIS A C 1
ATOM 746 O O . HIS A 1 89 ? -8.259 9.817 -4.714 1.00 97.88 89 HIS A O 1
ATOM 752 N N . GLN A 1 90 ? -7.320 10.605 -2.835 1.00 96.81 90 GLN A N 1
ATOM 753 C CA . GLN A 1 90 ? -7.322 12.015 -3.243 1.00 96.81 90 GLN A CA 1
ATOM 754 C C . GLN A 1 90 ? -6.497 12.273 -4.508 1.00 96.81 90 GLN A C 1
ATOM 756 O O . GLN A 1 90 ? -6.944 13.010 -5.386 1.00 96.81 90 GLN A O 1
ATOM 761 N N . ILE A 1 91 ? -5.309 11.668 -4.622 1.00 95.69 91 ILE A N 1
ATOM 762 C CA . ILE A 1 91 ? -4.486 11.785 -5.832 1.00 95.69 91 ILE A CA 1
ATOM 763 C C . ILE A 1 91 ? -5.234 11.166 -7.016 1.00 95.69 91 ILE A C 1
ATOM 765 O O . ILE A 1 91 ? -5.342 11.790 -8.070 1.00 95.69 91 ILE A O 1
ATOM 769 N N . CYS A 1 92 ? -5.801 9.971 -6.842 1.00 95.88 92 CYS A N 1
ATOM 770 C CA . CYS A 1 92 ? -6.546 9.314 -7.909 1.00 95.88 92 CYS A CA 1
ATOM 771 C C . CYS A 1 92 ? -7.732 10.159 -8.391 1.00 95.88 92 CYS A C 1
ATOM 773 O O . CYS A 1 92 ? -7.897 10.361 -9.594 1.00 95.88 92 CYS A O 1
ATOM 775 N N . GLU A 1 93 ? -8.515 10.704 -7.462 1.00 94.94 93 GLU A N 1
ATOM 776 C CA . GLU A 1 93 ? -9.651 11.574 -7.763 1.00 94.94 93 GLU A CA 1
ATOM 777 C C . GLU A 1 93 ? -9.216 12.849 -8.500 1.00 94.94 93 GLU A C 1
ATOM 779 O O . GLU A 1 93 ? -9.783 13.178 -9.542 1.00 94.94 93 GLU A O 1
ATOM 784 N N . GLY A 1 94 ? -8.160 13.516 -8.020 1.00 94.50 94 GLY A N 1
ATOM 785 C CA . GLY A 1 94 ? -7.650 14.758 -8.607 1.00 94.50 94 GLY A CA 1
ATOM 786 C C . GLY A 1 94 ? -7.167 14.619 -10.054 1.00 94.50 94 GLY A C 1
ATOM 787 O O . GLY A 1 94 ? -7.285 15.566 -10.830 1.00 94.50 94 GLY A O 1
ATOM 788 N N . TYR A 1 95 ? -6.678 13.437 -10.439 1.00 93.12 95 TYR A N 1
ATOM 789 C CA . TYR A 1 95 ? -6.165 13.163 -11.787 1.00 93.12 95 TYR A CA 1
ATOM 790 C C . TYR A 1 95 ? -7.085 12.277 -12.642 1.00 93.12 95 TYR A C 1
ATOM 792 O O . TYR A 1 95 ? -6.714 11.887 -13.750 1.00 93.12 95 TYR A O 1
ATOM 800 N N . GLY A 1 96 ? -8.287 11.939 -12.160 1.00 92.19 96 GLY A N 1
ATOM 801 C CA . GLY A 1 96 ? -9.218 11.067 -12.885 1.00 92.19 96 GLY A CA 1
ATOM 802 C C . GLY A 1 96 ? -8.700 9.635 -13.086 1.00 92.19 96 GLY A C 1
ATOM 803 O O . GLY A 1 96 ? -9.061 8.970 -14.061 1.00 92.19 96 GLY A O 1
ATOM 804 N N . ILE A 1 97 ? -7.840 9.160 -12.184 1.00 93.31 97 ILE A N 1
ATOM 805 C CA . ILE A 1 97 ? -7.323 7.790 -12.150 1.00 93.31 97 ILE A CA 1
ATOM 806 C C . ILE A 1 97 ? -8.312 6.932 -11.359 1.00 93.31 97 ILE A C 1
ATOM 808 O O . ILE A 1 97 ? -8.779 7.328 -10.294 1.00 93.31 97 ILE A O 1
ATOM 812 N N . LYS A 1 98 ? -8.639 5.733 -11.850 1.00 95.00 98 LYS A N 1
ATOM 813 C CA . LYS A 1 98 ? -9.533 4.826 -11.122 1.00 95.00 98 LYS A CA 1
ATOM 814 C C . LYS A 1 98 ? -8.764 4.101 -10.003 1.00 95.00 98 LYS A C 1
ATOM 816 O O . LYS A 1 98 ? -7.849 3.349 -10.339 1.00 95.00 98 LYS A O 1
ATOM 821 N N . PRO A 1 99 ? -9.132 4.254 -8.717 1.00 96.75 99 PRO A N 1
ATOM 822 C CA . PRO A 1 99 ? -8.416 3.604 -7.625 1.00 96.75 99 PRO A CA 1
ATOM 823 C C . PRO A 1 99 ? -8.842 2.140 -7.441 1.00 96.75 99 PRO A C 1
ATOM 825 O O . PRO A 1 99 ? -10.035 1.807 -7.473 1.00 96.75 99 PRO A O 1
ATOM 828 N N . PHE A 1 100 ? -7.855 1.282 -7.190 1.00 97.25 100 PHE A N 1
ATOM 829 C CA . PHE A 1 100 ? -7.993 -0.103 -6.751 1.00 97.25 100 PHE A CA 1
ATOM 830 C C . PHE A 1 100 ? -7.159 -0.341 -5.492 1.00 97.25 100 PHE A C 1
ATOM 832 O O . PHE A 1 100 ? -5.987 0.023 -5.424 1.00 97.25 100 PHE A O 1
ATOM 839 N N . PHE A 1 101 ? -7.773 -0.991 -4.509 1.00 97.56 101 PHE A N 1
ATOM 840 C CA . PHE A 1 101 ? -7.190 -1.289 -3.206 1.00 97.56 101 PHE A CA 1
ATOM 841 C C . PHE A 1 101 ? -6.965 -2.795 -3.128 1.00 97.56 101 PHE A C 1
ATOM 843 O O . PHE A 1 101 ? -7.885 -3.577 -2.853 1.00 97.56 101 PHE A O 1
ATOM 850 N N . VAL A 1 102 ? -5.753 -3.210 -3.471 1.00 96.88 102 VAL A N 1
ATOM 851 C CA . VAL A 1 102 ? -5.371 -4.615 -3.559 1.00 96.88 102 VAL A CA 1
ATOM 852 C C . VAL A 1 102 ? -4.947 -5.106 -2.180 1.00 96.88 102 VAL A C 1
ATOM 854 O O . VAL A 1 102 ? -4.094 -4.498 -1.539 1.00 96.88 102 VAL A O 1
ATOM 857 N N . GLN A 1 103 ? -5.515 -6.233 -1.752 1.00 95.75 103 GLN A N 1
ATOM 858 C CA . GLN A 1 103 ? -5.253 -6.863 -0.458 1.00 95.75 103 GLN A CA 1
ATOM 859 C C . GLN A 1 103 ? -4.690 -8.286 -0.596 1.00 95.75 103 GLN A C 1
ATOM 861 O O . GLN A 1 103 ? -4.990 -8.993 -1.562 1.00 95.75 103 GLN A O 1
ATOM 866 N N . TYR A 1 104 ? -3.864 -8.704 0.372 1.00 95.00 104 TYR A N 1
ATOM 867 C CA . TYR A 1 104 ? -3.313 -10.063 0.478 1.00 95.00 104 TYR A CA 1
ATOM 868 C C . TYR A 1 104 ? -3.667 -10.695 1.833 1.00 95.00 104 TYR A C 1
ATOM 870 O O . TYR A 1 104 ? -2.845 -10.784 2.746 1.00 95.00 104 TYR A O 1
ATOM 878 N N . LYS A 1 105 ? -4.918 -11.151 1.962 1.00 95.19 105 LYS A N 1
ATOM 879 C CA . LYS A 1 105 ? -5.480 -11.660 3.229 1.00 95.19 105 LYS A CA 1
ATOM 880 C C . LYS A 1 105 ? -4.878 -12.983 3.706 1.00 95.19 105 LYS A C 1
ATOM 882 O O . LYS A 1 105 ? -4.954 -13.299 4.887 1.00 95.19 105 LYS A O 1
ATOM 887 N N . GLU A 1 106 ? -4.301 -13.776 2.809 1.00 95.06 106 GLU A N 1
ATOM 888 C CA . GLU A 1 106 ? -3.686 -15.063 3.163 1.00 95.06 106 GLU A CA 1
ATOM 889 C C . GLU A 1 106 ? -2.232 -14.932 3.641 1.00 95.06 106 GLU A C 1
ATOM 891 O O . GLU A 1 106 ? -1.614 -15.945 3.977 1.00 95.06 106 GLU A O 1
ATOM 896 N N . ASP A 1 107 ? -1.685 -13.713 3.684 1.00 94.00 107 ASP A N 1
ATOM 897 C CA . ASP A 1 107 ? -0.381 -13.453 4.285 1.00 94.00 107 ASP A CA 1
ATOM 898 C C . ASP A 1 107 ? -0.406 -13.737 5.797 1.00 94.00 107 ASP A C 1
ATOM 900 O O . ASP A 1 107 ? -1.431 -13.627 6.478 1.00 94.00 107 ASP A O 1
ATOM 904 N N . LYS A 1 108 ? 0.756 -14.094 6.339 1.00 95.19 108 LYS A N 1
ATOM 905 C CA . LYS A 1 108 ? 0.946 -14.357 7.761 1.00 95.19 108 LYS A CA 1
ATOM 906 C C . LYS A 1 108 ? 1.022 -13.038 8.524 1.00 95.19 108 LYS A C 1
ATOM 908 O O . LYS A 1 108 ? 1.865 -12.182 8.238 1.00 95.19 108 LYS A O 1
ATOM 913 N N . PHE A 1 109 ? 0.188 -12.886 9.544 1.00 97.25 109 PHE A N 1
ATOM 914 C CA . PHE A 1 109 ? 0.274 -11.765 10.466 1.00 97.25 109 PHE A CA 1
ATOM 915 C C . PHE A 1 109 ? 1.524 -11.889 11.339 1.00 97.25 109 PHE A C 1
ATOM 917 O O . PHE A 1 109 ? 1.809 -12.952 11.895 1.00 97.25 109 PHE A O 1
ATOM 924 N N . THR A 1 110 ? 2.265 -10.793 11.475 1.00 95.56 110 THR A N 1
ATOM 925 C CA . THR A 1 110 ? 3.381 -10.686 12.414 1.00 95.56 110 THR A CA 1
ATOM 926 C C . THR A 1 110 ? 3.393 -9.305 13.044 1.00 95.56 110 THR A C 1
ATOM 928 O O . THR A 1 110 ? 3.339 -8.302 12.335 1.00 95.56 110 THR A O 1
ATOM 931 N N . SER A 1 111 ? 3.498 -9.239 14.370 1.00 94.44 111 SER A N 1
ATOM 932 C CA . SER A 1 111 ? 3.634 -7.969 15.091 1.00 94.44 111 SER A CA 1
ATOM 933 C C . SER A 1 111 ? 4.995 -7.294 14.894 1.00 94.44 111 SER A C 1
ATOM 935 O O . SER A 1 111 ? 5.164 -6.161 15.331 1.00 94.44 111 SER A O 1
ATOM 937 N N . ASN A 1 112 ? 5.958 -7.980 14.268 1.00 92.19 112 ASN A N 1
ATOM 938 C CA . ASN A 1 112 ? 7.290 -7.435 13.987 1.00 92.19 112 ASN A CA 1
ATOM 939 C C . ASN A 1 112 ? 7.316 -6.539 12.7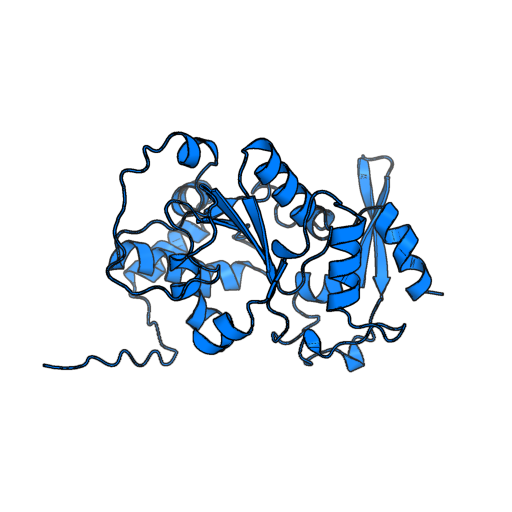43 1.00 92.19 112 ASN A C 1
ATOM 941 O O . ASN A 1 112 ? 8.300 -5.852 12.521 1.00 92.19 112 ASN A O 1
ATOM 945 N N . ASN A 1 113 ? 6.269 -6.574 11.916 1.00 91.50 113 ASN A N 1
ATOM 946 C CA . ASN A 1 113 ? 6.096 -5.624 10.826 1.00 91.50 113 ASN A CA 1
ATOM 947 C C . ASN A 1 113 ? 5.176 -4.505 11.327 1.00 91.50 113 ASN A C 1
ATOM 949 O O . ASN A 1 113 ? 4.051 -4.777 11.755 1.00 91.50 113 ASN A O 1
ATOM 953 N N . SER A 1 114 ? 5.663 -3.267 11.309 1.00 92.56 114 SER A N 1
ATOM 954 C CA . SER A 1 114 ? 4.969 -2.091 11.847 1.00 92.56 114 SER A CA 1
ATOM 955 C C . SER A 1 114 ? 3.587 -1.868 11.226 1.00 92.56 114 SER A C 1
ATOM 957 O O . SER A 1 114 ? 2.622 -1.652 11.966 1.00 92.56 114 SER A O 1
ATOM 959 N N . LEU A 1 115 ? 3.456 -2.015 9.905 1.00 93.56 115 LEU A N 1
ATOM 960 C CA . LEU A 1 115 ? 2.173 -1.928 9.203 1.00 93.56 115 LEU A CA 1
ATOM 961 C C . LEU A 1 115 ? 1.204 -3.043 9.632 1.00 93.56 115 LEU A C 1
ATOM 963 O O . LEU A 1 115 ? 0.078 -2.767 10.028 1.00 93.56 115 LEU A O 1
ATOM 967 N N . LYS A 1 116 ? 1.634 -4.310 9.653 1.00 96.25 116 LYS A N 1
ATOM 968 C CA . LYS A 1 116 ? 0.782 -5.417 10.127 1.00 96.25 116 LYS A CA 1
ATOM 969 C C . LYS A 1 116 ? 0.366 -5.220 11.578 1.00 96.25 116 LYS A C 1
ATOM 971 O O . LYS A 1 116 ? -0.790 -5.437 11.933 1.00 96.25 116 LYS A O 1
ATOM 976 N N . ARG A 1 117 ? 1.287 -4.763 12.425 1.00 97.19 117 ARG A N 1
ATOM 977 C CA . ARG A 1 117 ? 0.994 -4.437 13.821 1.00 97.19 117 ARG A CA 1
ATOM 978 C C . ARG A 1 117 ? -0.064 -3.340 13.935 1.00 97.19 117 ARG A C 1
ATOM 980 O O . ARG A 1 117 ? -0.881 -3.425 14.851 1.00 97.19 117 ARG A O 1
ATOM 987 N N . SER A 1 118 ? -0.075 -2.356 13.035 1.00 97.31 118 SER A N 1
ATOM 988 C CA . SER A 1 118 ? -1.049 -1.259 13.056 1.00 97.31 118 SER A CA 1
ATOM 989 C C . SER A 1 118 ? -2.478 -1.720 12.754 1.00 97.31 118 SER A C 1
ATOM 991 O O . SER A 1 118 ? -3.415 -1.117 13.266 1.00 97.31 118 SER A O 1
ATOM 993 N N . TYR A 1 119 ? -2.671 -2.842 12.051 1.00 97.94 119 TYR A N 1
ATOM 994 C CA . TYR A 1 119 ? -4.001 -3.450 11.902 1.00 97.94 119 TYR A CA 1
ATOM 995 C C . TYR A 1 119 ? -4.556 -3.968 13.238 1.00 97.94 119 TYR A C 1
ATOM 997 O O . TYR A 1 119 ? -5.733 -3.818 13.539 1.00 97.94 119 TYR A O 1
ATOM 1005 N N . GLY A 1 120 ? -3.701 -4.556 14.081 1.00 97.75 120 GLY A N 1
ATOM 1006 C CA . GLY A 1 120 ? -4.109 -5.073 15.393 1.00 97.75 120 GLY A CA 1
ATOM 1007 C C . GLY A 1 120 ? -4.113 -4.032 16.516 1.00 97.75 120 GLY A C 1
ATOM 1008 O O . GLY A 1 120 ? -4.897 -4.135 17.459 1.00 97.75 120 GLY A O 1
ATOM 1009 N N . LYS A 1 121 ? -3.221 -3.041 16.431 1.00 97.94 121 LYS A N 1
ATOM 1010 C CA . LYS A 1 121 ? -3.069 -1.925 17.370 1.00 97.94 121 LYS A CA 1
ATOM 1011 C C . LYS A 1 121 ? -3.167 -0.630 16.579 1.00 97.94 121 LYS A C 1
ATOM 1013 O O . LYS A 1 121 ? -2.152 -0.068 16.170 1.00 97.94 121 LYS A O 1
ATOM 1018 N N . ILE A 1 122 ? -4.398 -0.189 16.371 1.00 98.06 122 ILE A N 1
ATOM 1019 C CA . ILE A 1 122 ? -4.745 0.882 15.446 1.00 98.06 122 ILE A CA 1
ATOM 1020 C C . ILE A 1 122 ? -4.291 2.231 16.023 1.00 98.06 122 ILE A C 1
ATOM 1022 O O . ILE A 1 122 ? -4.828 2.647 17.057 1.00 98.06 122 ILE A O 1
ATOM 1026 N N . PRO A 1 123 ? -3.317 2.922 15.396 1.00 98.00 123 PRO A N 1
ATOM 1027 C CA . PRO A 1 123 ? -2.968 4.285 15.763 1.00 98.00 123 PRO A CA 1
ATOM 1028 C C . PRO A 1 123 ? -4.052 5.237 15.261 1.00 98.00 123 PRO A C 1
ATOM 1030 O O . PRO A 1 123 ? -4.519 5.105 14.134 1.00 98.00 123 PRO A O 1
ATOM 1033 N N . CYS A 1 124 ? -4.446 6.208 16.074 1.00 97.69 124 CYS A N 1
ATOM 1034 C CA . CYS A 1 124 ? -5.428 7.225 15.720 1.00 97.69 124 CYS A CA 1
ATOM 1035 C C . CYS A 1 124 ? -4.929 8.605 16.127 1.00 97.69 124 CYS A C 1
ATOM 1037 O O . CYS A 1 124 ? -4.542 8.804 17.280 1.00 97.69 124 CYS A O 1
ATOM 1039 N N . VAL A 1 125 ? -4.999 9.565 15.211 1.00 96.62 125 VAL A N 1
ATOM 1040 C CA . VAL A 1 125 ? -4.804 10.976 15.540 1.00 96.62 125 VAL A CA 1
ATOM 1041 C C . VAL A 1 125 ? -6.014 11.444 16.345 1.00 96.62 125 VAL A C 1
ATOM 1043 O O . VAL A 1 125 ? -7.148 11.300 15.899 1.00 96.62 125 VAL A O 1
ATOM 1046 N N . VAL A 1 126 ? -5.780 11.988 17.540 1.00 95.06 126 VAL A N 1
ATOM 1047 C CA . VAL A 1 126 ? -6.840 12.503 18.432 1.00 95.06 126 VAL A CA 1
ATOM 1048 C C . VAL A 1 126 ? -6.749 14.011 18.665 1.00 95.06 126 VAL A C 1
ATOM 1050 O O . VAL A 1 126 ? -7.609 14.593 19.320 1.00 95.06 126 VAL A O 1
ATOM 1053 N N . GLY A 1 127 ? -5.716 14.653 18.124 1.00 94.06 127 GLY A N 1
ATOM 1054 C CA . GLY A 1 127 ? -5.514 16.092 18.203 1.00 94.06 127 GLY A CA 1
ATOM 1055 C C . GLY A 1 127 ? -4.093 16.486 17.823 1.00 94.06 127 GLY A C 1
ATOM 1056 O O . GLY A 1 127 ? -3.313 15.668 17.332 1.00 94.06 127 GLY A O 1
ATOM 1057 N N . THR A 1 128 ? -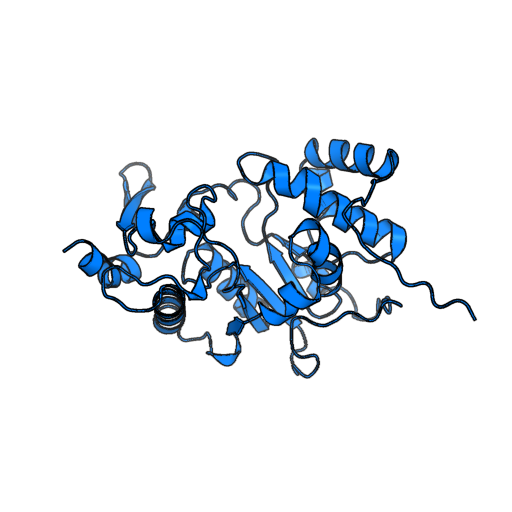3.756 17.741 18.092 1.00 94.88 128 THR A N 1
ATOM 1058 C CA . THR A 1 128 ? -2.405 18.290 17.960 1.00 94.88 128 THR A CA 1
ATOM 1059 C C . THR A 1 128 ? -1.979 18.909 19.282 1.00 94.88 128 THR A C 1
ATOM 1061 O O . THR A 1 128 ? -2.796 19.519 19.975 1.00 94.88 128 THR A O 1
ATOM 1064 N N . ASP A 1 129 ? -0.710 18.763 19.643 1.00 93.94 129 ASP A N 1
ATOM 1065 C CA . ASP A 1 129 ? -0.153 19.434 20.808 1.00 93.94 129 ASP A CA 1
ATOM 1066 C C . ASP A 1 129 ? 0.088 20.934 20.538 1.00 93.94 129 ASP A C 1
ATOM 1068 O O . ASP A 1 129 ? -0.137 21.455 19.443 1.00 93.94 129 ASP A O 1
ATOM 1072 N N . LYS A 1 130 ? 0.578 21.651 21.555 1.00 94.75 130 LYS A N 1
ATOM 1073 C CA . LYS A 1 130 ? 0.903 23.087 21.465 1.00 94.75 130 LYS A CA 1
ATOM 1074 C C . LYS A 1 130 ? 2.004 23.429 20.447 1.00 94.75 130 LYS A C 1
ATOM 1076 O O . LYS A 1 130 ? 2.161 24.598 20.114 1.00 94.75 130 LYS A O 1
ATOM 1081 N N . ASN A 1 131 ? 2.773 22.439 19.994 1.00 93.06 131 ASN A N 1
ATOM 1082 C CA . ASN A 1 131 ? 3.845 22.584 19.012 1.00 93.06 131 ASN A CA 1
ATOM 1083 C C . ASN A 1 131 ? 3.392 22.155 17.602 1.00 93.06 131 ASN A C 1
ATOM 1085 O O . ASN A 1 131 ? 4.217 22.089 16.693 1.00 93.06 131 ASN A O 1
ATOM 1089 N N . GLY A 1 132 ? 2.106 21.830 17.422 1.00 89.50 132 GLY A N 1
ATOM 1090 C CA . GLY A 1 132 ? 1.553 21.353 16.156 1.00 89.50 132 GLY A CA 1
ATOM 1091 C C . GLY A 1 132 ? 1.873 19.891 15.836 1.00 89.50 132 GLY A C 1
ATOM 1092 O O . GLY A 1 132 ? 1.637 19.463 14.710 1.00 89.50 132 GLY A O 1
ATOM 1093 N N . GLN A 1 133 ? 2.400 19.113 16.787 1.00 90.31 133 GLN A N 1
ATOM 1094 C CA . GLN A 1 133 ? 2.663 17.686 16.595 1.00 90.31 133 GLN A CA 1
ATOM 1095 C C . GLN A 1 133 ? 1.396 16.866 16.830 1.00 90.31 133 GLN A C 1
ATOM 1097 O O . GLN A 1 133 ? 0.622 17.153 17.745 1.00 90.31 133 GLN A O 1
ATOM 1102 N N . TYR A 1 134 ? 1.182 15.824 16.027 1.00 92.88 134 TYR A N 1
ATOM 1103 C CA . TYR A 1 134 ? 0.016 14.956 16.180 1.00 92.88 134 TYR A CA 1
ATOM 1104 C C . TYR A 1 134 ? 0.069 14.162 17.489 1.00 92.88 134 TYR A C 1
ATOM 1106 O O . TYR A 1 134 ? 1.060 13.503 17.802 1.00 92.88 134 TYR A O 1
ATOM 1114 N N . ILE A 1 135 ? -1.041 14.173 18.226 1.00 94.75 135 ILE A N 1
ATOM 1115 C CA . ILE A 1 135 ? -1.256 13.313 19.389 1.00 94.75 135 ILE A CA 1
ATOM 1116 C C . ILE A 1 135 ? -1.879 12.014 18.884 1.00 94.75 135 ILE A C 1
ATOM 1118 O O . ILE A 1 135 ? -2.975 12.032 18.318 1.00 94.75 135 ILE A O 1
ATOM 1122 N N . ILE A 1 136 ? -1.183 10.894 19.090 1.00 96.31 136 ILE A N 1
ATOM 1123 C CA . ILE A 1 136 ? -1.605 9.575 18.610 1.00 96.31 136 ILE A CA 1
ATOM 1124 C C . ILE A 1 136 ? -1.983 8.682 19.791 1.00 96.31 136 ILE A C 1
ATOM 1126 O O . ILE A 1 136 ? -1.142 8.354 20.628 1.00 96.31 136 ILE A O 1
ATOM 1130 N N . ASN A 1 137 ? -3.241 8.243 19.813 1.00 96.31 137 ASN A N 1
ATOM 1131 C CA . ASN A 1 137 ? -3.720 7.190 20.705 1.00 96.31 137 ASN A CA 1
ATOM 1132 C C . ASN A 1 137 ? -3.750 5.848 19.976 1.00 96.31 137 ASN A C 1
ATOM 1134 O O . ASN A 1 137 ? -3.840 5.791 18.754 1.00 96.31 137 ASN A O 1
ATOM 1138 N N . TYR A 1 138 ? -3.714 4.756 20.737 1.00 97.12 138 TYR A N 1
ATOM 1139 C CA . TYR A 1 138 ? -3.765 3.406 20.187 1.00 97.12 138 TYR A CA 1
ATOM 1140 C C . TYR A 1 138 ? -4.964 2.638 20.726 1.00 97.12 138 TYR A C 1
ATOM 1142 O O . TYR A 1 138 ? -5.274 2.715 21.916 1.00 97.12 138 TYR A O 1
ATOM 1150 N N . VAL A 1 139 ? -5.588 1.847 19.859 1.00 97.88 139 VAL A N 1
ATOM 1151 C CA . VAL A 1 139 ? -6.667 0.925 20.223 1.00 97.88 139 VAL A CA 1
ATOM 1152 C C . VAL A 1 139 ? -6.260 -0.483 19.821 1.00 97.88 139 VAL A C 1
ATOM 1154 O O . VAL A 1 139 ? -5.952 -0.729 18.657 1.00 97.88 139 VAL A O 1
ATOM 1157 N N . ASN A 1 140 ? -6.229 -1.404 20.782 1.00 97.94 140 ASN A N 1
ATOM 1158 C CA . ASN A 1 140 ? -5.997 -2.810 20.475 1.00 97.94 140 ASN A CA 1
ATOM 1159 C C . ASN A 1 140 ? -7.330 -3.422 20.050 1.00 97.94 140 ASN A C 1
ATOM 1161 O O . ASN A 1 140 ? -8.286 -3.398 20.815 1.00 97.94 140 ASN A O 1
ATOM 1165 N N . VAL A 1 141 ? -7.392 -3.977 18.844 1.00 98.38 141 VAL A N 1
ATOM 1166 C CA . VAL A 1 141 ? -8.609 -4.620 18.327 1.00 98.38 141 VAL A CA 1
ATOM 1167 C C . VAL A 1 141 ? -8.480 -6.135 18.235 1.00 98.38 141 VAL A C 1
ATOM 1169 O O . VAL A 1 141 ? -9.469 -6.796 17.953 1.00 98.38 141 VAL A O 1
ATOM 1172 N N . ILE A 1 142 ? -7.304 -6.706 18.512 1.00 98.19 142 ILE A N 1
ATOM 1173 C CA . ILE A 1 142 ? -7.051 -8.156 18.525 1.00 98.19 142 ILE A CA 1
ATOM 1174 C C . ILE A 1 142 ? -6.276 -8.579 19.776 1.00 98.19 142 ILE A C 1
ATOM 1176 O O . ILE A 1 142 ? -5.591 -7.770 20.405 1.00 98.19 142 ILE A O 1
ATOM 1180 N N . ASP A 1 143 ? -6.291 -9.878 20.070 1.00 97.75 143 ASP A N 1
ATOM 1181 C CA . ASP A 1 143 ? -5.306 -10.508 20.951 1.00 97.75 143 ASP A CA 1
ATOM 1182 C C . ASP A 1 143 ? -4.053 -10.873 20.135 1.00 97.75 143 ASP A C 1
ATOM 1184 O O . ASP A 1 143 ? -4.078 -11.773 19.290 1.00 97.75 143 ASP A O 1
ATOM 1188 N N . PHE A 1 144 ? -2.941 -10.180 20.385 1.00 97.62 144 PHE A N 1
ATOM 1189 C CA . PHE A 1 144 ? -1.682 -10.403 19.671 1.00 97.62 144 PHE A CA 1
ATOM 1190 C C . PHE A 1 144 ? -1.086 -11.792 19.907 1.00 97.62 144 PHE A C 1
ATOM 1192 O O . PHE A 1 144 ? -0.554 -12.377 18.965 1.00 97.62 144 PHE A O 1
ATOM 1199 N N . ASN A 1 145 ? -1.203 -12.347 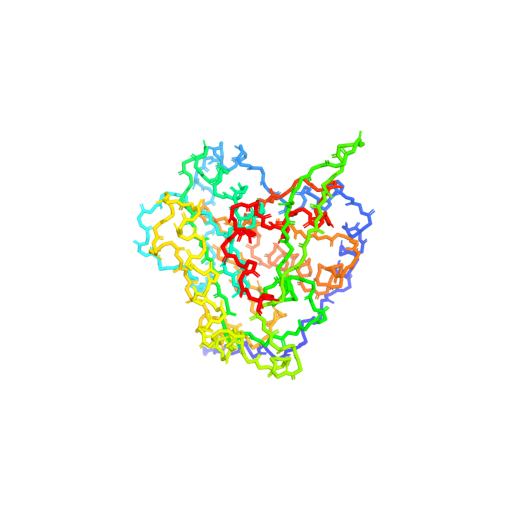21.116 1.00 97.06 145 ASN A N 1
ATOM 1200 C CA . ASN A 1 145 ? -0.654 -13.667 21.429 1.00 97.06 145 ASN A CA 1
ATOM 1201 C C . ASN A 1 145 ? -1.389 -14.757 20.649 1.00 97.06 145 ASN A C 1
ATOM 1203 O O . ASN A 1 145 ? -0.774 -15.703 20.164 1.00 97.06 145 ASN A O 1
ATOM 1207 N N . GLN A 1 146 ? -2.702 -14.595 20.482 1.00 97.19 146 GLN A N 1
ATOM 1208 C CA . GLN A 1 146 ? -3.515 -15.527 19.708 1.00 97.19 146 GLN A CA 1
ATOM 1209 C C . GLN A 1 146 ? -3.435 -15.300 18.198 1.00 97.19 146 GLN A C 1
ATOM 1211 O O . GLN A 1 146 ? -3.760 -16.213 17.439 1.00 97.19 146 GLN A O 1
ATOM 1216 N N . SER A 1 147 ? -3.063 -14.102 17.750 1.00 97.94 147 SER A N 1
ATOM 1217 C CA . SER A 1 147 ? -3.098 -13.724 16.331 1.00 97.94 147 SER A CA 1
ATOM 1218 C C . SER A 1 147 ? -1.754 -13.889 15.629 1.00 97.94 147 SER A C 1
ATOM 1220 O O . SER A 1 147 ? -1.715 -14.129 14.421 1.00 97.94 147 SER A O 1
ATOM 1222 N N . ASN A 1 148 ? -0.644 -13.770 16.364 1.00 97.38 148 ASN A N 1
ATOM 1223 C CA . ASN A 1 148 ? 0.687 -13.806 15.777 1.00 97.38 148 ASN A CA 1
ATOM 1224 C C . ASN A 1 148 ? 0.937 -15.127 15.042 1.00 97.38 148 ASN A C 1
ATOM 1226 O O . ASN A 1 148 ? 0.790 -16.218 15.586 1.00 97.38 148 ASN A O 1
ATOM 1230 N N . GLY A 1 149 ? 1.320 -15.021 13.776 1.00 96.62 149 GLY A N 1
ATOM 1231 C CA . GLY A 1 149 ? 1.610 -16.151 12.916 1.00 96.62 149 GLY A CA 1
ATOM 1232 C C . GLY A 1 149 ? 0.415 -16.864 12.280 1.00 96.62 149 GLY A C 1
ATOM 1233 O O . GLY A 1 149 ? 0.642 -17.798 11.508 1.00 96.62 149 GLY A O 1
ATOM 1234 N N . LYS A 1 150 ? -0.821 -16.423 12.535 1.00 98.00 150 LYS A N 1
ATOM 1235 C CA . LYS A 1 150 ? -1.998 -16.852 11.765 1.00 98.00 150 LYS A CA 1
ATOM 1236 C C . LYS A 1 150 ? -2.058 -16.131 10.420 1.00 98.00 150 LYS A C 1
ATOM 1238 O O . LYS A 1 150 ? -1.407 -15.101 10.234 1.00 98.00 150 LYS A O 1
ATOM 1243 N N . LYS A 1 151 ? -2.848 -16.656 9.483 1.00 97.56 151 LYS A N 1
ATOM 1244 C CA . LYS A 1 151 ? -3.227 -15.884 8.297 1.00 97.56 151 LYS A CA 1
ATOM 1245 C C . LYS A 1 151 ? -4.071 -14.700 8.726 1.00 97.56 151 LYS A C 1
ATOM 1247 O O . LYS A 1 151 ? -4.882 -14.825 9.641 1.00 97.56 151 LYS A O 1
ATOM 1252 N N . ILE A 1 152 ? -3.907 -13.576 8.047 1.00 97.75 152 ILE A N 1
ATOM 1253 C CA . ILE A 1 152 ? -4.682 -12.368 8.326 1.00 97.75 152 ILE A CA 1
ATOM 1254 C C . ILE A 1 152 ? -6.193 -12.631 8.190 1.00 97.75 152 ILE A C 1
ATOM 1256 O O . ILE A 1 152 ? -6.969 -12.179 9.031 1.00 97.75 152 ILE A O 1
ATOM 1260 N N . SER A 1 153 ? -6.598 -13.434 7.203 1.00 97.31 153 SER A N 1
ATOM 1261 C CA . SER A 1 153 ? -7.978 -13.885 6.984 1.00 97.31 153 SER A CA 1
ATOM 1262 C C . SER A 1 153 ? -8.584 -14.676 8.149 1.00 97.31 153 SER A C 1
ATOM 1264 O O . SER A 1 153 ? -9.805 -14.687 8.280 1.00 97.31 153 SER A O 1
ATOM 1266 N N . ASP A 1 154 ? -7.774 -15.282 9.018 1.00 98.25 154 ASP A N 1
ATOM 1267 C CA . ASP A 1 154 ? -8.239 -16.105 10.144 1.00 98.25 154 ASP A CA 1
ATOM 1268 C C . ASP A 1 154 ? -8.311 -15.324 11.471 1.00 98.25 154 ASP A C 1
ATOM 1270 O O . ASP A 1 154 ? -8.738 -15.865 12.496 1.00 98.25 154 ASP A O 1
ATOM 1274 N N . ILE A 1 155 ? -7.876 -14.060 11.492 1.00 98.62 155 ILE A N 1
ATOM 1275 C CA . ILE A 1 155 ? -7.816 -13.265 12.722 1.00 98.62 155 ILE A CA 1
ATOM 1276 C C . ILE A 1 155 ? -9.190 -12.689 13.055 1.00 98.62 155 ILE A C 1
ATOM 1278 O O . ILE A 1 155 ? -9.850 -12.051 12.230 1.00 98.62 155 ILE A O 1
ATOM 1282 N N . LYS A 1 156 ? -9.596 -12.890 14.310 1.00 98.44 156 LYS A N 1
ATOM 1283 C CA . LYS A 1 156 ? -10.790 -12.292 14.901 1.00 98.44 156 LYS A CA 1
ATOM 1284 C C . LYS A 1 156 ? -10.413 -11.131 15.805 1.00 98.44 156 LYS A C 1
ATOM 1286 O O . LYS A 1 156 ? -9.383 -11.167 16.480 1.00 98.44 156 LYS A O 1
ATOM 1291 N N . THR A 1 157 ? -11.259 -10.114 15.810 1.00 98.12 157 THR A N 1
ATOM 1292 C CA . THR A 1 157 ? -11.140 -8.989 16.728 1.00 98.12 157 THR A CA 1
ATOM 1293 C C . THR A 1 157 ? -11.561 -9.402 18.141 1.00 98.12 157 THR A C 1
ATOM 1295 O O . THR A 1 157 ? -12.171 -10.456 18.334 1.00 98.12 157 THR A O 1
ATOM 1298 N N . LEU A 1 158 ? -11.289 -8.564 19.145 1.00 97.38 158 LEU A N 1
ATOM 1299 C CA . LEU A 1 158 ? -11.739 -8.788 20.528 1.00 97.38 158 LEU A CA 1
ATOM 1300 C C . LEU A 1 158 ? -13.277 -8.836 20.653 1.00 97.38 158 LEU A C 1
ATOM 1302 O O . LEU A 1 158 ? -13.793 -9.365 21.630 1.00 97.38 158 LEU A O 1
ATOM 1306 N N . GLN A 1 159 ? -14.007 -8.337 19.647 1.00 95.81 159 GLN A N 1
ATOM 1307 C CA . GLN A 1 159 ? -15.472 -8.404 19.551 1.00 95.81 159 GLN A CA 1
ATOM 1308 C C . GLN A 1 159 ? -15.967 -9.561 18.655 1.00 95.81 159 GLN A C 1
ATOM 1310 O O . GLN A 1 159 ? -17.166 -9.694 18.428 1.00 95.81 159 GLN A O 1
ATOM 1315 N N . GLY A 1 160 ? -15.068 -10.409 18.142 1.00 96.50 160 GLY A N 1
ATOM 1316 C CA . GLY A 1 160 ? -15.396 -11.626 17.389 1.00 96.50 160 GLY A CA 1
ATOM 1317 C C . GLY A 1 160 ? -15.629 -11.456 15.879 1.00 96.50 160 GLY A C 1
ATOM 1318 O O . GLY A 1 160 ? -15.731 -12.464 15.171 1.00 96.50 160 GLY A O 1
ATOM 1319 N N . GLU A 1 161 ? -15.673 -10.227 15.352 1.00 96.88 161 GLU A N 1
ATOM 1320 C CA . GLU A 1 161 ? -15.715 -9.989 13.898 1.00 96.88 161 GLU A CA 1
ATOM 1321 C C . GLU A 1 161 ? -14.358 -10.288 13.236 1.00 96.88 161 GLU A C 1
ATOM 1323 O O . GLU A 1 161 ? -13.335 -10.410 13.912 1.00 96.88 161 GLU A O 1
ATOM 1328 N N . ASN A 1 162 ? -14.323 -10.502 11.918 1.00 97.81 162 ASN A N 1
ATOM 1329 C CA . ASN A 1 162 ? -13.054 -10.714 11.217 1.00 97.81 162 ASN A CA 1
ATOM 1330 C C . ASN A 1 162 ? -12.256 -9.400 11.128 1.00 97.81 162 ASN A C 1
ATOM 1332 O O . ASN A 1 162 ? -12.824 -8.349 10.841 1.00 97.81 162 ASN A O 1
ATOM 1336 N N . LEU A 1 163 ? -10.933 -9.459 11.317 1.00 98.50 163 LEU A N 1
ATOM 1337 C CA . LEU A 1 163 ? -10.075 -8.269 11.262 1.00 98.50 163 LEU A CA 1
ATOM 1338 C C . LEU A 1 163 ? -10.157 -7.548 9.905 1.00 98.50 163 LEU A C 1
ATOM 1340 O O . LEU A 1 163 ? -10.253 -6.325 9.852 1.00 98.50 163 LEU A O 1
ATOM 1344 N N . VAL A 1 164 ? -10.154 -8.298 8.803 1.00 98.12 164 VAL A N 1
ATOM 1345 C CA . VAL A 1 164 ? -10.242 -7.740 7.448 1.00 98.12 164 VAL A CA 1
ATOM 1346 C C . VAL A 1 164 ? -11.607 -7.092 7.205 1.00 98.12 164 VAL A C 1
ATOM 1348 O O . VAL A 1 164 ? -11.689 -6.052 6.554 1.00 98.12 164 VAL A O 1
ATOM 1351 N N . GLU A 1 165 ? -12.682 -7.693 7.723 1.00 97.81 165 GLU A N 1
ATOM 1352 C CA . GLU A 1 165 ? -14.041 -7.145 7.614 1.00 97.81 165 GLU A CA 1
ATOM 1353 C C . GLU A 1 165 ? -14.165 -5.813 8.359 1.00 97.81 165 GLU A C 1
ATOM 1355 O O . GLU A 1 165 ? -14.683 -4.859 7.779 1.00 97.81 165 GLU A O 1
ATOM 1360 N N . LEU A 1 166 ? -13.612 -5.712 9.577 1.00 97.94 166 LEU A N 1
ATOM 1361 C CA . LEU A 1 166 ? -13.560 -4.458 10.336 1.00 97.94 166 LEU A CA 1
ATOM 1362 C C . LEU A 1 166 ? -12.911 -3.340 9.507 1.00 97.94 166 LEU A C 1
ATOM 1364 O O . LEU A 1 166 ? -13.493 -2.269 9.343 1.00 97.94 166 LEU A O 1
ATOM 1368 N N . HIS A 1 167 ? -11.719 -3.581 8.962 1.00 98.38 167 HIS A N 1
ATOM 1369 C CA . HIS A 1 167 ? -10.985 -2.555 8.219 1.00 98.38 167 HIS A CA 1
ATOM 1370 C C . HIS A 1 167 ? -11.649 -2.177 6.886 1.00 98.38 167 HIS A C 1
ATOM 1372 O O . HIS A 1 167 ? -11.734 -0.989 6.573 1.00 98.38 167 HIS A O 1
ATOM 1378 N N . ASN A 1 168 ? -12.187 -3.147 6.137 1.00 97.69 168 ASN A N 1
ATOM 1379 C CA . ASN A 1 168 ? -12.927 -2.855 4.905 1.00 97.69 168 ASN A CA 1
ATOM 1380 C C . ASN A 1 168 ? -14.203 -2.055 5.191 1.00 97.69 168 ASN A C 1
ATOM 1382 O O . ASN A 1 168 ? -14.502 -1.110 4.463 1.00 97.69 168 ASN A O 1
ATOM 1386 N N . LYS A 1 169 ? -14.926 -2.385 6.269 1.00 97.38 169 LYS A N 1
ATOM 1387 C CA . LYS A 1 169 ? -16.093 -1.614 6.702 1.00 97.38 169 LYS A CA 1
ATOM 1388 C C . LYS A 1 169 ? -15.704 -0.182 7.054 1.00 97.38 169 LYS A C 1
ATOM 1390 O O . LYS A 1 169 ? -16.316 0.749 6.546 1.00 97.38 169 LYS A O 1
ATOM 1395 N N . LEU A 1 170 ? -14.655 -0.002 7.862 1.00 97.81 170 LEU A N 1
ATOM 1396 C CA . LEU A 1 170 ? -14.140 1.329 8.181 1.00 97.81 170 LEU A CA 1
ATOM 1397 C C . LEU A 1 170 ? -13.782 2.098 6.905 1.00 97.81 170 LEU A C 1
ATOM 1399 O O . LEU A 1 170 ? -14.128 3.267 6.796 1.00 97.81 170 LEU A O 1
ATOM 1403 N N . LEU A 1 171 ? -13.127 1.462 5.932 1.00 98.12 171 LEU A N 1
ATOM 1404 C CA . LEU A 1 171 ? -12.753 2.119 4.682 1.00 98.12 171 LEU A CA 1
ATOM 1405 C C . LEU A 1 171 ? -13.971 2.637 3.910 1.00 98.12 171 LEU A C 1
ATOM 1407 O O . LEU A 1 171 ? -14.008 3.816 3.557 1.00 98.12 171 LEU A O 1
ATOM 1411 N N . LEU A 1 172 ? -14.959 1.772 3.680 1.00 97.50 172 LEU A N 1
ATOM 1412 C CA . LEU A 1 172 ? -16.163 2.109 2.918 1.00 97.50 172 LEU A CA 1
ATOM 1413 C C . LEU A 1 172 ? -17.038 3.141 3.647 1.00 97.50 172 LEU A C 1
ATOM 1415 O O . LEU A 1 172 ? -17.563 4.053 3.011 1.00 97.50 172 LEU A O 1
ATOM 1419 N N . ASP A 1 173 ? -17.135 3.055 4.977 1.00 96.81 173 ASP A N 1
ATOM 1420 C CA . ASP A 1 173 ? -17.892 4.013 5.791 1.00 96.81 173 ASP A CA 1
ATOM 1421 C C . ASP A 1 173 ? -17.219 5.400 5.816 1.00 96.81 173 ASP A C 1
ATOM 1423 O O . ASP A 1 173 ? -17.893 6.429 5.869 1.00 96.81 173 ASP A O 1
ATOM 1427 N N . GLN A 1 174 ? -15.883 5.448 5.801 1.00 97.19 174 GLN A N 1
ATOM 1428 C CA . GLN A 1 174 ? -15.111 6.687 5.952 1.00 97.19 174 GLN A CA 1
ATOM 1429 C C . GLN A 1 174 ? -14.763 7.385 4.636 1.00 97.19 174 GLN A C 1
ATOM 1431 O O . GLN A 1 174 ? -14.382 8.561 4.655 1.00 97.19 174 GLN A O 1
ATOM 1436 N N . ILE A 1 175 ? -14.851 6.677 3.509 1.00 96.50 175 ILE A N 1
ATOM 1437 C CA . ILE A 1 175 ? -14.603 7.221 2.172 1.00 96.50 175 ILE A CA 1
ATOM 1438 C C . ILE A 1 175 ? -15.718 6.727 1.228 1.00 96.50 175 ILE A C 1
ATOM 1440 O O . ILE A 1 175 ? -15.491 5.826 0.421 1.00 96.50 175 ILE A O 1
ATOM 1444 N N . PRO A 1 176 ? -16.931 7.319 1.292 1.00 93.81 176 PRO A N 1
ATOM 1445 C CA . PRO A 1 176 ? -18.112 6.804 0.582 1.00 93.81 176 PRO A CA 1
ATOM 1446 C C . PRO A 1 176 ? -18.018 6.815 -0.952 1.00 93.81 176 PRO A C 1
ATOM 1448 O O . PRO A 1 176 ? -18.836 6.196 -1.628 1.00 93.81 176 PRO A O 1
ATOM 1451 N N . SER A 1 177 ? -17.048 7.536 -1.522 1.00 94.62 177 SER A N 1
ATOM 1452 C CA . SER A 1 177 ? -16.753 7.528 -2.960 1.00 94.62 177 SER A CA 1
ATOM 1453 C C . SER A 1 177 ? -16.039 6.250 -3.422 1.00 94.62 177 SER A C 1
ATOM 1455 O O . SER A 1 177 ? -16.015 5.966 -4.621 1.00 94.62 177 SER A O 1
ATOM 1457 N N . ILE A 1 178 ? -15.480 5.458 -2.499 1.00 94.69 178 ILE A N 1
ATOM 1458 C CA . ILE A 1 178 ? -14.912 4.144 -2.798 1.00 94.69 178 ILE A CA 1
ATOM 1459 C C . ILE A 1 178 ? -16.046 3.124 -2.890 1.00 94.69 178 ILE A C 1
ATOM 1461 O O . ILE A 1 178 ? -16.795 2.902 -1.944 1.00 94.69 178 ILE A O 1
ATOM 1465 N N . HIS A 1 179 ? -16.134 2.448 -4.034 1.00 93.62 179 HIS A N 1
ATOM 1466 C CA .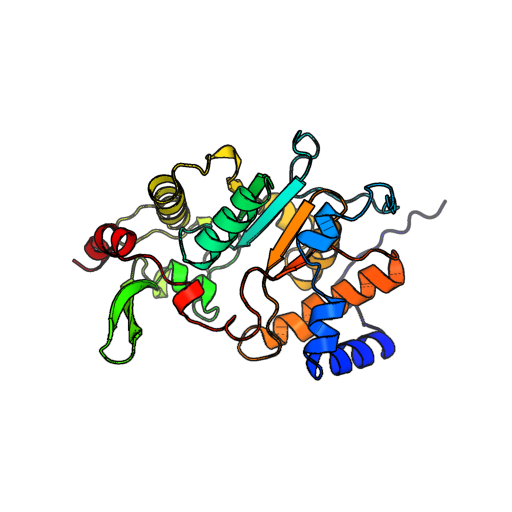 HIS A 1 179 ? -17.070 1.346 -4.232 1.00 93.62 179 HIS A CA 1
ATOM 1467 C C . HIS A 1 179 ? -16.416 0.003 -3.880 1.00 93.62 179 HIS A C 1
ATOM 1469 O O . HIS A 1 179 ? -15.231 -0.200 -4.145 1.00 93.62 179 HIS A O 1
ATOM 1475 N N . GLU A 1 180 ? -17.190 -0.962 -3.376 1.00 93.94 180 GLU A N 1
ATOM 1476 C CA . GLU A 1 180 ? -16.692 -2.300 -3.007 1.00 93.94 180 GLU A CA 1
ATOM 1477 C C . GLU A 1 180 ? -15.965 -3.004 -4.167 1.00 93.94 180 GLU A C 1
ATOM 1479 O O . GLU A 1 180 ? -14.969 -3.690 -3.966 1.00 93.94 180 GLU A O 1
ATOM 1484 N N . SER A 1 181 ? -16.386 -2.753 -5.411 1.00 92.38 181 SER A N 1
ATOM 1485 C CA . SER A 1 181 ? -15.725 -3.284 -6.614 1.00 92.38 181 SER A CA 1
ATOM 1486 C C . SER A 1 181 ? -14.282 -2.803 -6.824 1.00 92.38 181 SER A C 1
ATOM 1488 O O . SER A 1 181 ? -13.593 -3.331 -7.694 1.00 92.38 181 SER A O 1
ATOM 1490 N N . SER A 1 182 ? -13.846 -1.763 -6.110 1.00 94.81 182 SER A N 1
ATOM 1491 C CA . SER A 1 182 ? -12.452 -1.308 -6.101 1.00 94.81 182 SER A CA 1
ATOM 1492 C C . SER A 1 182 ? -11.594 -2.069 -5.089 1.00 94.81 182 SER A C 1
ATOM 1494 O O . SER A 1 182 ? -10.372 -1.952 -5.142 1.00 94.81 182 SER A O 1
ATOM 1496 N N . LEU A 1 183 ? -12.189 -2.859 -4.188 1.00 96.00 183 LEU A N 1
ATOM 1497 C CA . LEU A 1 183 ? -11.457 -3.705 -3.249 1.00 96.00 183 LEU A CA 1
ATOM 1498 C C . LEU A 1 183 ? -11.118 -5.037 -3.929 1.00 96.00 183 LEU A C 1
ATOM 1500 O O . LEU A 1 183 ? -11.997 -5.843 -4.229 1.00 96.00 183 LEU A O 1
ATOM 1504 N N . VAL A 1 184 ? -9.833 -5.285 -4.168 1.00 95.81 184 VAL A N 1
ATOM 1505 C CA . VAL A 1 184 ? -9.368 -6.448 -4.936 1.00 95.81 184 VAL A CA 1
ATOM 1506 C C . VAL A 1 184 ? -8.671 -7.423 -4.010 1.00 95.81 184 VAL A C 1
ATOM 1508 O O . VAL A 1 184 ? -7.626 -7.123 -3.446 1.00 95.81 184 VAL A O 1
ATOM 1511 N N . GLU A 1 185 ? -9.235 -8.615 -3.861 1.00 94.00 185 GLU A N 1
ATOM 1512 C CA . GLU A 1 185 ? -8.604 -9.681 -3.095 1.00 94.00 185 GLU A CA 1
ATOM 1513 C C . GLU A 1 185 ? -7.669 -10.519 -3.978 1.00 94.00 185 GLU A C 1
ATOM 1515 O O . GLU A 1 185 ? -8.118 -11.245 -4.865 1.00 94.00 185 GLU A O 1
ATOM 1520 N N . ALA A 1 186 ? -6.361 -10.415 -3.728 1.00 94.44 186 ALA A N 1
ATOM 1521 C CA . ALA A 1 186 ? -5.316 -10.929 -4.609 1.00 94.44 186 ALA A CA 1
ATOM 1522 C C . ALA A 1 186 ? -4.547 -12.137 -4.050 1.00 94.44 186 ALA A C 1
ATOM 1524 O O . ALA A 1 186 ? -3.585 -12.582 -4.676 1.00 94.44 186 ALA A O 1
ATOM 1525 N N . SER A 1 187 ? -4.958 -12.754 -2.935 1.00 92.94 187 SER A N 1
ATOM 1526 C CA . SER A 1 187 ? -4.223 -13.898 -2.365 1.00 92.94 187 SER A CA 1
ATOM 1527 C C . SER A 1 187 ? -4.046 -15.053 -3.338 1.00 92.94 187 SER A C 1
ATOM 1529 O O . SER A 1 187 ? -3.015 -15.722 -3.312 1.00 92.94 187 SER A O 1
ATOM 1531 N N . ARG A 1 188 ? -5.035 -15.311 -4.205 1.00 92.25 188 ARG A N 1
ATOM 1532 C CA . ARG A 1 188 ? -4.907 -16.345 -5.240 1.00 92.25 188 ARG A CA 1
ATOM 1533 C C . ARG A 1 188 ? -3.825 -15.986 -6.258 1.00 92.25 188 ARG A C 1
ATOM 1535 O O . ARG A 1 188 ? -3.069 -16.864 -6.658 1.00 92.25 188 ARG A O 1
ATOM 1542 N N . TRP A 1 189 ? -3.749 -14.715 -6.650 1.00 92.69 189 TRP A N 1
ATOM 1543 C CA . TRP A 1 189 ? -2.724 -14.230 -7.568 1.00 92.69 189 TRP A CA 1
ATOM 1544 C C . TRP A 1 189 ? -1.331 -14.389 -6.952 1.00 92.69 189 TRP A C 1
ATOM 1546 O O . TRP A 1 189 ? -0.467 -14.990 -7.585 1.00 92.69 189 TRP A O 1
ATOM 1556 N N . PHE A 1 190 ? -1.143 -13.968 -5.694 1.00 90.31 190 PHE A N 1
ATOM 1557 C CA . PHE A 1 190 ? 0.138 -14.117 -4.994 1.00 90.31 190 PHE A CA 1
ATOM 1558 C C . PHE A 1 190 ? 0.547 -15.585 -4.871 1.00 90.31 190 PHE A C 1
ATOM 1560 O O . PHE A 1 190 ? 1.625 -15.947 -5.327 1.00 90.31 190 PHE A O 1
ATOM 1567 N N . LYS A 1 191 ? -0.342 -16.464 -4.388 1.00 88.12 191 LYS A N 1
ATOM 1568 C CA . LYS A 1 191 ? -0.067 -17.910 -4.284 1.00 88.12 191 LYS A CA 1
ATOM 1569 C C . LYS A 1 191 ? 0.381 -18.537 -5.609 1.00 88.12 191 LYS A C 1
ATOM 1571 O O . LYS A 1 191 ? 1.247 -19.404 -5.600 1.00 88.12 191 LYS A O 1
ATOM 1576 N N . ASN A 1 192 ? -0.185 -18.094 -6.731 1.00 89.06 192 ASN A N 1
ATOM 1577 C CA . ASN A 1 192 ? 0.164 -18.600 -8.060 1.00 89.06 192 ASN A CA 1
ATOM 1578 C C . ASN A 1 192 ? 1.460 -17.998 -8.631 1.00 89.06 192 ASN A C 1
ATOM 1580 O O . ASN A 1 192 ? 2.053 -18.592 -9.525 1.00 89.06 192 ASN A O 1
ATOM 1584 N N . ASN A 1 193 ? 1.893 -16.835 -8.137 1.00 84.25 193 ASN A N 1
ATOM 1585 C CA . ASN A 1 193 ? 3.058 -16.100 -8.638 1.00 84.25 193 ASN A CA 1
ATOM 1586 C C . ASN A 1 193 ? 4.281 -16.194 -7.714 1.00 84.25 193 ASN A C 1
ATOM 1588 O O . ASN A 1 193 ? 5.323 -15.619 -8.014 1.00 84.25 193 ASN A O 1
ATOM 1592 N N . GLY A 1 194 ? 4.170 -16.924 -6.605 1.00 78.06 194 GLY A N 1
ATOM 1593 C CA . GLY A 1 194 ? 5.246 -17.133 -5.647 1.00 78.06 194 GLY A CA 1
ATOM 1594 C C . GLY A 1 194 ? 4.744 -17.043 -4.211 1.00 78.06 194 GLY A C 1
ATOM 1595 O O . GLY A 1 194 ? 3.994 -16.148 -3.846 1.00 78.06 194 GLY A O 1
ATOM 1596 N N . ASP A 1 195 ? 5.187 -17.954 -3.355 1.00 72.75 195 ASP A N 1
ATOM 1597 C CA . ASP A 1 195 ? 4.819 -17.983 -1.934 1.00 72.75 195 ASP A CA 1
ATOM 1598 C C . ASP A 1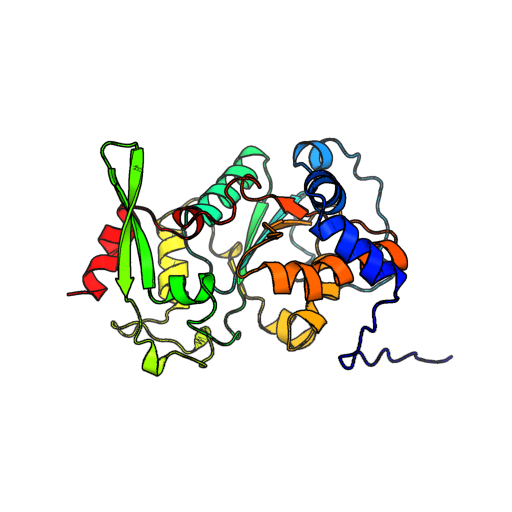 195 ? 5.533 -16.917 -1.080 1.00 72.75 195 ASP A C 1
ATOM 1600 O O . ASP A 1 195 ? 5.201 -16.743 0.093 1.00 72.75 195 ASP A O 1
ATOM 1604 N N . CYS A 1 196 ? 6.489 -16.175 -1.647 1.00 77.25 196 CYS A N 1
ATOM 1605 C CA . CYS A 1 196 ? 7.202 -15.101 -0.961 1.00 77.25 196 CYS A CA 1
ATOM 1606 C C . CYS A 1 196 ? 7.481 -13.901 -1.875 1.00 77.25 196 CYS A C 1
ATOM 1608 O O . CYS A 1 196 ? 7.488 -14.020 -3.103 1.00 77.25 196 CYS A O 1
ATOM 1610 N N . ALA A 1 197 ? 7.750 -12.744 -1.258 1.00 79.00 197 ALA A N 1
ATOM 1611 C CA . ALA A 1 197 ? 7.932 -11.481 -1.970 1.00 79.00 197 ALA A CA 1
ATOM 1612 C C . ALA A 1 197 ? 9.021 -11.550 -3.041 1.00 79.00 197 ALA A C 1
ATOM 1614 O O . ALA A 1 197 ? 8.761 -11.171 -4.174 1.00 79.00 197 ALA A O 1
ATOM 1615 N N . GLY A 1 198 ? 10.178 -12.144 -2.732 1.00 74.62 198 GLY A N 1
ATOM 1616 C CA . GLY A 1 198 ? 11.262 -12.323 -3.705 1.00 74.62 198 GLY A CA 1
ATOM 1617 C C . GLY A 1 198 ? 10.866 -13.098 -4.968 1.00 74.62 198 GLY A C 1
ATOM 1618 O O . GLY A 1 198 ? 11.484 -12.906 -6.008 1.00 74.62 198 GLY A O 1
ATOM 1619 N N . LYS A 1 199 ? 9.824 -13.940 -4.906 1.00 78.44 199 LYS A N 1
ATOM 1620 C CA . LYS A 1 199 ? 9.333 -14.706 -6.060 1.00 78.44 199 LYS A CA 1
ATOM 1621 C C . LYS A 1 199 ? 8.273 -13.947 -6.852 1.00 78.44 199 LYS A C 1
ATOM 1623 O O . LYS A 1 199 ? 8.359 -13.890 -8.076 1.00 78.44 199 LYS A O 1
ATOM 1628 N N . TYR A 1 200 ? 7.294 -13.346 -6.174 1.00 88.00 200 TYR A N 1
ATOM 1629 C CA . TYR A 1 200 ? 6.177 -12.705 -6.872 1.00 88.00 200 TYR A CA 1
ATOM 1630 C C . TYR A 1 200 ? 6.467 -11.272 -7.324 1.00 88.00 200 TYR A C 1
ATOM 1632 O O . TYR A 1 200 ? 5.767 -10.787 -8.212 1.00 88.00 200 TYR A O 1
ATOM 1640 N N . TYR A 1 201 ? 7.469 -10.578 -6.759 1.00 91.25 201 TYR A N 1
ATOM 1641 C CA . TYR A 1 201 ? 7.685 -9.153 -7.053 1.00 91.25 201 TYR A CA 1
ATOM 1642 C C . TYR A 1 201 ? 8.012 -8.886 -8.523 1.00 91.25 201 TYR A C 1
ATOM 1644 O O . TYR A 1 201 ? 7.584 -7.874 -9.069 1.00 91.25 201 TYR A O 1
ATOM 1652 N N . LEU A 1 202 ? 8.700 -9.818 -9.192 1.00 89.44 202 LEU A N 1
ATOM 1653 C CA . LEU A 1 202 ? 8.960 -9.733 -10.629 1.00 89.44 202 LEU A CA 1
ATOM 1654 C C . LEU A 1 202 ? 7.654 -9.642 -11.421 1.00 89.44 202 LEU A C 1
ATOM 1656 O O . LEU A 1 202 ? 7.474 -8.741 -12.236 1.00 89.44 202 LEU A O 1
ATOM 1660 N N . ASN A 1 203 ? 6.728 -10.569 -11.175 1.00 88.81 203 ASN A N 1
ATOM 1661 C CA . ASN A 1 203 ? 5.445 -10.581 -11.870 1.00 88.81 203 ASN A CA 1
ATOM 1662 C C . ASN A 1 203 ? 4.555 -9.420 -11.413 1.00 88.81 203 ASN A C 1
ATOM 1664 O O . ASN A 1 203 ? 3.804 -8.883 -12.222 1.00 88.81 203 ASN A O 1
ATOM 1668 N N . LEU A 1 204 ? 4.674 -8.995 -10.152 1.00 92.06 204 LEU A N 1
ATOM 1669 C CA . LEU A 1 204 ? 3.923 -7.868 -9.610 1.00 92.06 204 LEU A CA 1
ATOM 1670 C C . LEU A 1 204 ? 4.325 -6.576 -10.320 1.00 92.06 204 LEU A C 1
ATOM 1672 O O . LEU A 1 204 ? 3.471 -5.909 -10.883 1.00 92.06 204 LEU A O 1
ATOM 1676 N N . LEU A 1 205 ? 5.618 -6.256 -10.380 1.00 92.56 205 LEU A N 1
ATOM 1677 C CA . LEU A 1 205 ? 6.093 -5.029 -11.019 1.00 92.56 205 LEU A CA 1
ATOM 1678 C C . LEU A 1 205 ? 5.803 -4.989 -12.522 1.00 92.56 205 LEU A C 1
ATOM 1680 O O . LEU A 1 205 ? 5.518 -3.927 -13.069 1.00 92.56 205 LEU A O 1
ATOM 1684 N N . LEU A 1 206 ? 5.796 -6.145 -13.188 1.00 89.56 206 LEU A N 1
ATOM 1685 C CA . LEU A 1 206 ? 5.397 -6.238 -14.592 1.00 89.56 206 LEU A CA 1
ATOM 1686 C C . LEU A 1 206 ? 3.913 -5.913 -14.833 1.00 89.56 206 LEU A C 1
ATOM 1688 O O . LEU A 1 206 ? 3.550 -5.689 -15.983 1.00 89.56 206 LEU A O 1
ATOM 1692 N N . ASN A 1 207 ? 3.058 -5.851 -13.805 1.00 88.75 207 ASN A N 1
ATOM 1693 C CA . ASN A 1 207 ? 1.675 -5.387 -13.961 1.00 88.75 207 ASN A CA 1
ATOM 1694 C C . ASN A 1 207 ? 1.563 -3.869 -14.145 1.00 88.75 207 ASN A C 1
ATOM 1696 O O . ASN A 1 207 ? 0.559 -3.402 -14.682 1.00 88.75 207 ASN A O 1
ATOM 1700 N N . PHE A 1 208 ? 2.552 -3.095 -13.693 1.00 91.12 208 PHE A N 1
ATOM 1701 C CA . PHE A 1 208 ? 2.427 -1.642 -13.619 1.00 91.12 208 PHE A CA 1
ATOM 1702 C C . PHE A 1 208 ? 3.017 -0.980 -14.857 1.00 91.12 208 PHE A C 1
ATOM 1704 O O . PHE A 1 208 ? 4.153 -0.510 -14.860 1.00 91.12 208 PHE A O 1
ATOM 1711 N N . GLN A 1 209 ? 2.256 -1.022 -15.945 1.00 83.00 209 GLN A N 1
ATOM 1712 C CA . GLN A 1 209 ? 2.645 -0.477 -17.243 1.00 83.00 209 GLN A CA 1
ATOM 1713 C C . GLN A 1 209 ? 1.647 0.606 -17.686 1.00 83.00 209 GLN A C 1
ATOM 1715 O O . GLN A 1 209 ? 0.957 1.189 -16.861 1.00 83.00 209 GLN A O 1
ATOM 1720 N N . THR A 1 210 ? 1.593 0.897 -18.986 1.00 76.25 210 THR A N 1
ATOM 1721 C CA . THR A 1 210 ? 0.941 2.041 -19.652 1.00 76.25 210 THR A CA 1
ATOM 1722 C C . THR A 1 210 ? -0.339 2.613 -19.019 1.00 76.25 210 THR A C 1
ATOM 1724 O O . THR A 1 210 ? -0.527 3.827 -19.058 1.00 76.25 210 THR A O 1
ATOM 1727 N N . ASP A 1 211 ? -1.232 1.788 -18.477 1.00 84.44 211 ASP A N 1
ATOM 1728 C CA . ASP A 1 211 ? -2.530 2.194 -17.927 1.00 84.44 211 ASP A CA 1
ATOM 1729 C C . ASP A 1 211 ? -2.744 1.809 -16.455 1.00 84.44 211 ASP A C 1
ATOM 1731 O O . ASP A 1 211 ? -3.837 2.018 -15.928 1.00 84.44 211 ASP A O 1
ATOM 1735 N N . THR A 1 212 ? -1.742 1.232 -15.793 1.00 89.75 212 THR A N 1
ATOM 1736 C CA . THR A 1 212 ? -1.865 0.682 -14.442 1.00 89.75 212 THR A CA 1
ATOM 1737 C C . THR A 1 212 ? -0.638 1.049 -13.617 1.00 89.75 212 THR A C 1
ATOM 1739 O O . THR A 1 212 ? 0.482 0.703 -13.975 1.00 89.75 212 THR A O 1
ATOM 1742 N N . PHE A 1 213 ? -0.838 1.749 -12.504 1.00 93.06 213 PHE A N 1
ATOM 1743 C CA . PHE A 1 213 ? 0.230 2.396 -11.740 1.00 93.06 213 PHE A CA 1
ATOM 1744 C C . PHE A 1 213 ? 0.252 1.880 -10.312 1.00 93.06 213 PHE A C 1
ATOM 1746 O O . PHE A 1 213 ? -0.801 1.771 -9.682 1.00 93.06 213 PHE A O 1
ATOM 1753 N N . LEU A 1 214 ? 1.441 1.601 -9.789 1.00 96.81 214 LEU A N 1
ATOM 1754 C CA . LEU A 1 214 ? 1.617 1.318 -8.370 1.00 96.81 214 LEU A CA 1
ATOM 1755 C C . LEU A 1 214 ? 1.822 2.629 -7.617 1.00 96.81 214 LEU A C 1
ATOM 1757 O O . LEU A 1 214 ? 2.687 3.417 -7.986 1.00 96.81 214 LEU A O 1
ATOM 1761 N N . PHE A 1 215 ? 1.064 2.836 -6.550 1.00 97.62 215 PHE A N 1
ATOM 1762 C CA . PHE A 1 215 ? 1.336 3.875 -5.567 1.00 97.62 215 PHE A CA 1
ATOM 1763 C C . PHE A 1 215 ? 2.021 3.234 -4.370 1.00 97.62 215 PHE A C 1
ATOM 1765 O O . PHE A 1 215 ? 1.407 2.422 -3.676 1.00 97.62 215 PHE A O 1
ATOM 1772 N N . ASP A 1 216 ? 3.288 3.575 -4.159 1.00 96.38 216 ASP A N 1
ATOM 1773 C CA . ASP A 1 216 ? 4.049 3.087 -3.014 1.00 96.38 216 ASP A CA 1
ATOM 1774 C C . ASP A 1 216 ? 5.242 3.990 -2.706 1.00 96.38 216 ASP A C 1
ATOM 1776 O O . ASP A 1 216 ? 5.708 4.741 -3.567 1.00 96.38 216 ASP A O 1
ATOM 1780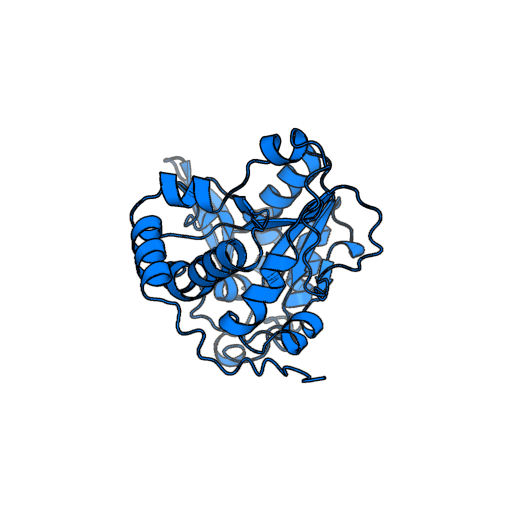 N N . ASN A 1 217 ? 5.751 3.866 -1.486 1.00 94.81 217 ASN A N 1
ATOM 1781 C CA . ASN A 1 217 ? 7.016 4.446 -1.065 1.00 94.81 217 ASN A CA 1
ATOM 1782 C C . ASN A 1 217 ? 7.980 3.315 -0.722 1.00 94.81 217 ASN A C 1
ATOM 1784 O O . ASN A 1 217 ? 7.619 2.350 -0.060 1.00 94.81 217 ASN A O 1
ATOM 1788 N N . PHE A 1 218 ? 9.217 3.437 -1.185 1.00 94.62 218 PHE A N 1
ATOM 1789 C CA . PHE A 1 218 ? 10.289 2.498 -0.895 1.00 94.62 218 PHE A CA 1
ATOM 1790 C C . PHE A 1 218 ? 11.368 3.220 -0.097 1.00 94.62 218 PHE A C 1
ATOM 1792 O O . PHE A 1 218 ? 12.132 4.021 -0.645 1.00 94.62 218 PHE A O 1
ATOM 1799 N N . SER A 1 219 ? 11.431 2.931 1.203 1.00 90.81 219 SER A N 1
ATOM 1800 C CA . SER A 1 219 ? 12.373 3.600 2.097 1.00 90.81 219 SER A CA 1
ATOM 1801 C C . SER A 1 219 ? 13.815 3.140 1.868 1.00 90.81 219 SER A C 1
ATOM 1803 O O . SER A 1 219 ? 14.099 1.949 1.691 1.00 90.81 219 SER A O 1
ATOM 1805 N N . LEU A 1 220 ? 14.740 4.101 1.931 1.00 92.00 220 LEU A N 1
ATOM 1806 C CA . LEU A 1 220 ? 16.191 3.877 1.921 1.00 92.00 220 LEU A CA 1
ATOM 1807 C C . LEU A 1 220 ? 16.781 3.683 3.326 1.00 92.00 220 LEU A C 1
ATOM 1809 O O . LEU A 1 220 ? 17.995 3.561 3.471 1.00 92.00 220 LEU A O 1
ATOM 1813 N N . ASN A 1 221 ? 15.946 3.703 4.364 1.00 87.88 221 ASN A N 1
ATOM 1814 C CA . ASN A 1 221 ? 16.356 3.560 5.757 1.00 87.88 221 ASN A CA 1
ATOM 1815 C C . ASN A 1 221 ? 15.269 2.858 6.597 1.00 87.88 221 ASN A C 1
ATOM 1817 O O . ASN A 1 221 ? 14.130 2.674 6.165 1.00 87.88 221 ASN A O 1
ATOM 1821 N N . GLY A 1 222 ? 15.621 2.448 7.815 1.00 85.50 222 GLY A N 1
ATOM 1822 C CA . GLY A 1 222 ? 14.666 1.871 8.763 1.00 85.50 222 GLY A CA 1
ATOM 1823 C C . GLY A 1 222 ? 14.249 0.432 8.436 1.00 85.50 222 GLY A C 1
ATOM 1824 O O . GLY A 1 222 ? 15.013 -0.340 7.861 1.00 85.50 222 GLY A O 1
ATOM 1825 N N . GLU A 1 223 ? 13.039 0.050 8.857 1.00 81.50 223 GLU A N 1
ATOM 1826 C CA . GLU A 1 223 ? 12.557 -1.341 8.789 1.00 81.50 223 GLU A CA 1
ATOM 1827 C C . GLU A 1 223 ? 12.381 -1.854 7.349 1.00 81.50 223 GLU A C 1
ATOM 1829 O O . GLU A 1 223 ? 12.544 -3.049 7.094 1.00 81.50 223 GLU A O 1
ATOM 1834 N N . GLU A 1 224 ? 12.082 -0.961 6.403 1.00 87.12 224 GLU A N 1
ATOM 1835 C CA . GLU A 1 224 ? 11.842 -1.314 5.000 1.00 87.12 224 GLU A CA 1
ATOM 1836 C C . GLU A 1 224 ? 13.107 -1.311 4.136 1.00 87.12 224 GLU A C 1
ATOM 1838 O O . GLU A 1 224 ? 13.098 -1.889 3.050 1.00 87.12 224 GLU A O 1
ATOM 1843 N N . GLU A 1 225 ? 14.227 -0.764 4.626 1.00 92.12 225 GLU A N 1
ATOM 1844 C CA . GLU A 1 225 ? 15.490 -0.701 3.874 1.00 92.12 225 GLU A CA 1
ATOM 1845 C C . GLU A 1 225 ? 15.916 -2.082 3.360 1.00 92.12 225 GLU A C 1
ATOM 1847 O O . GLU A 1 225 ? 16.320 -2.244 2.208 1.00 92.12 225 GLU A O 1
ATOM 1852 N N . VAL A 1 226 ? 15.795 -3.104 4.213 1.00 91.50 226 VAL A N 1
ATOM 1853 C CA . VAL A 1 226 ? 16.165 -4.487 3.885 1.00 91.50 226 VAL A CA 1
ATOM 1854 C C . VAL A 1 226 ? 15.328 -5.008 2.721 1.00 91.50 226 VAL A C 1
ATOM 1856 O O . VAL A 1 226 ? 15.845 -5.702 1.846 1.00 91.50 226 VAL A O 1
ATOM 1859 N N . PHE A 1 227 ? 14.040 -4.669 2.693 1.00 91.88 227 PHE A N 1
ATOM 1860 C CA . PHE A 1 227 ? 13.146 -5.052 1.611 1.00 91.88 227 PHE A CA 1
ATOM 1861 C C . PHE A 1 227 ? 13.492 -4.303 0.316 1.00 91.88 227 PHE A C 1
ATOM 1863 O O . PHE A 1 227 ? 13.653 -4.938 -0.731 1.00 91.88 227 PHE A O 1
ATOM 1870 N N . THR A 1 228 ? 13.690 -2.985 0.401 1.00 95.56 228 THR A N 1
ATOM 1871 C CA . THR A 1 228 ? 14.097 -2.138 -0.728 1.00 95.56 228 THR A CA 1
ATOM 1872 C C . THR A 1 228 ? 15.383 -2.654 -1.373 1.00 95.56 228 THR A C 1
ATOM 1874 O O . THR A 1 228 ? 15.428 -2.879 -2.585 1.00 95.56 228 THR A O 1
ATOM 1877 N N . ARG A 1 229 ? 16.407 -2.918 -0.553 1.00 95.19 229 ARG A N 1
ATOM 1878 C CA . ARG A 1 229 ? 17.737 -3.367 -0.978 1.00 95.19 229 ARG A CA 1
ATOM 1879 C C . ARG A 1 229 ? 17.738 -4.782 -1.546 1.00 95.19 229 ARG A C 1
ATOM 1881 O O . ARG A 1 229 ? 18.376 -5.020 -2.565 1.00 95.19 229 ARG A O 1
ATOM 1888 N N . ASN A 1 230 ? 17.064 -5.725 -0.887 1.00 92.38 230 ASN A N 1
ATOM 1889 C CA . ASN A 1 230 ? 17.238 -7.151 -1.191 1.00 92.38 230 ASN A CA 1
ATOM 1890 C C . ASN A 1 230 ? 16.160 -7.722 -2.115 1.00 92.38 230 ASN A C 1
ATOM 1892 O O . ASN A 1 230 ? 16.361 -8.789 -2.692 1.00 92.38 230 ASN A O 1
ATOM 1896 N N . VAL A 1 231 ? 15.012 -7.052 -2.243 1.00 93.12 231 VAL A N 1
ATOM 1897 C CA . VAL A 1 231 ? 13.878 -7.549 -3.033 1.00 93.12 231 VAL A CA 1
ATOM 1898 C C . VAL A 1 231 ? 13.519 -6.564 -4.131 1.00 93.12 231 VAL A C 1
ATOM 1900 O O . VAL A 1 231 ? 13.585 -6.917 -5.308 1.00 93.12 231 VAL A O 1
ATOM 1903 N N . PHE A 1 232 ? 13.155 -5.336 -3.767 1.00 95.88 232 PHE A N 1
ATOM 1904 C CA . PHE A 1 232 ? 12.578 -4.387 -4.713 1.00 95.88 232 PHE A CA 1
ATOM 1905 C C . PHE A 1 232 ? 13.574 -3.905 -5.775 1.00 95.88 232 PHE A C 1
ATOM 1907 O O . PHE A 1 232 ? 13.362 -4.170 -6.960 1.00 95.88 232 PHE A O 1
ATOM 1914 N N . LEU A 1 233 ? 14.660 -3.231 -5.374 1.00 96.81 233 LEU A N 1
ATOM 1915 C CA . LEU A 1 233 ? 15.625 -2.650 -6.314 1.00 96.81 233 LEU A CA 1
ATOM 1916 C C . LEU A 1 233 ? 16.251 -3.698 -7.240 1.00 96.81 233 LEU A C 1
ATOM 1918 O O . LEU A 1 233 ? 16.243 -3.473 -8.452 1.00 96.81 233 LEU A O 1
ATOM 1922 N N . PRO A 1 234 ? 16.733 -4.853 -6.740 1.00 95.19 234 PRO A N 1
ATOM 1923 C CA . PRO A 1 234 ? 17.282 -5.880 -7.614 1.00 95.19 234 PRO A CA 1
ATOM 1924 C C . PRO A 1 234 ? 16.269 -6.377 -8.655 1.00 95.19 234 PRO A C 1
ATOM 1926 O O . PRO A 1 234 ? 16.614 -6.552 -9.825 1.00 95.19 234 PRO A O 1
ATOM 1929 N N . THR A 1 235 ? 14.999 -6.533 -8.262 1.00 94.00 235 THR A N 1
ATOM 1930 C CA . THR A 1 235 ? 13.922 -6.932 -9.179 1.00 94.00 235 THR A CA 1
ATOM 1931 C C . THR A 1 235 ? 13.657 -5.852 -10.227 1.00 94.00 235 THR A C 1
ATOM 1933 O O . THR A 1 235 ? 13.551 -6.161 -11.413 1.00 94.00 235 THR A O 1
ATOM 1936 N N . LEU A 1 236 ? 13.568 -4.584 -9.815 1.00 95.44 236 LEU A N 1
ATOM 1937 C CA . LEU A 1 236 ? 13.332 -3.458 -10.718 1.00 95.44 236 LEU A CA 1
ATOM 1938 C C . LEU A 1 236 ? 14.464 -3.313 -11.745 1.00 95.44 236 LEU A C 1
ATOM 1940 O O . LEU A 1 236 ? 14.197 -3.183 -12.941 1.00 95.44 236 LEU A O 1
ATOM 1944 N N . ILE A 1 237 ? 15.718 -3.388 -11.290 1.00 95.50 237 ILE A N 1
ATOM 1945 C CA . ILE A 1 237 ? 16.903 -3.355 -12.154 1.00 95.50 237 ILE A CA 1
ATOM 1946 C C . ILE A 1 237 ? 16.868 -4.524 -13.138 1.00 95.50 237 ILE A C 1
ATOM 1948 O O . ILE A 1 237 ? 17.030 -4.329 -14.343 1.00 95.50 237 ILE A O 1
ATOM 1952 N N . HIS A 1 238 ? 16.590 -5.736 -12.651 1.00 91.88 238 HIS A N 1
ATOM 1953 C CA . HIS A 1 238 ? 16.472 -6.911 -13.506 1.00 91.88 238 HIS A CA 1
ATOM 1954 C C . HIS A 1 238 ? 15.393 -6.732 -14.583 1.00 91.88 238 HIS A C 1
ATOM 1956 O O . HIS A 1 238 ? 15.636 -7.065 -15.745 1.00 91.88 238 HIS A O 1
ATOM 1962 N N . ILE A 1 239 ? 14.228 -6.173 -14.235 1.00 89.75 239 ILE A N 1
ATOM 1963 C CA . ILE A 1 239 ? 13.155 -5.901 -15.200 1.00 89.75 239 ILE A CA 1
ATOM 1964 C C . ILE A 1 239 ? 13.629 -4.931 -16.283 1.00 89.75 239 ILE A C 1
ATOM 1966 O O . ILE A 1 239 ? 13.425 -5.191 -17.472 1.00 89.75 239 ILE A O 1
ATOM 1970 N N . ARG A 1 240 ? 14.290 -3.840 -15.887 1.00 91.38 240 ARG A N 1
ATOM 1971 C CA . ARG A 1 240 ? 14.793 -2.827 -16.821 1.00 91.38 240 ARG A CA 1
ATOM 1972 C C . ARG A 1 240 ? 15.860 -3.398 -17.749 1.00 91.38 240 ARG A C 1
ATOM 1974 O O . ARG A 1 240 ? 15.752 -3.212 -18.957 1.00 91.38 240 ARG A O 1
ATOM 1981 N N . ASN A 1 241 ? 16.823 -4.147 -17.218 1.00 90.81 241 ASN A N 1
ATOM 1982 C CA . ASN A 1 241 ? 17.917 -4.717 -18.009 1.00 90.81 241 ASN A CA 1
ATOM 1983 C C . ASN A 1 241 ? 17.438 -5.841 -18.941 1.00 90.81 241 ASN A C 1
ATOM 1985 O O . ASN A 1 241 ? 17.923 -5.963 -20.062 1.00 90.81 241 ASN A O 1
ATOM 1989 N N . THR A 1 242 ? 16.473 -6.650 -18.496 1.00 87.38 242 THR A N 1
ATOM 1990 C CA . THR A 1 242 ? 16.010 -7.831 -19.246 1.00 87.38 242 THR A CA 1
ATOM 1991 C C . THR A 1 242 ? 14.927 -7.491 -20.264 1.00 87.38 242 THR A C 1
ATOM 1993 O O . THR A 1 242 ? 14.940 -8.010 -21.379 1.00 87.38 242 THR A O 1
ATOM 1996 N N . TYR A 1 243 ? 13.969 -6.640 -19.891 1.00 85.62 243 TYR A N 1
ATOM 1997 C CA . TYR A 1 243 ? 12.788 -6.356 -20.712 1.00 85.62 243 TYR A CA 1
ATOM 1998 C C . TYR A 1 243 ? 12.779 -4.941 -21.294 1.00 85.62 243 TYR A C 1
ATOM 2000 O O . TYR A 1 243 ? 11.948 -4.660 -22.154 1.00 85.62 243 TYR A O 1
ATOM 2008 N N . GLY A 1 244 ? 13.661 -4.042 -20.841 1.00 87.81 244 GLY A N 1
ATOM 2009 C CA . GLY A 1 244 ? 13.647 -2.636 -21.258 1.00 87.81 244 GLY A CA 1
ATOM 2010 C C . GLY A 1 244 ? 12.435 -1.856 -20.739 1.00 87.81 244 GLY A C 1
ATOM 2011 O O . GLY A 1 244 ? 12.115 -0.800 -21.274 1.00 87.81 244 GLY A O 1
ATOM 2012 N N . ILE A 1 245 ? 11.739 -2.377 -19.724 1.00 86.81 245 ILE A N 1
ATOM 2013 C CA . ILE A 1 245 ? 10.496 -1.803 -19.190 1.00 86.81 245 ILE A CA 1
ATOM 2014 C C . ILE A 1 245 ? 10.803 -1.057 -17.894 1.00 86.81 245 ILE A C 1
ATOM 2016 O O . ILE A 1 245 ? 11.451 -1.613 -17.011 1.00 86.81 245 ILE A O 1
ATOM 2020 N N . LYS A 1 246 ? 10.291 0.172 -17.753 1.00 90.94 246 LYS A N 1
ATOM 2021 C CA . LYS A 1 246 ? 10.210 0.890 -16.472 1.00 90.94 246 LYS A CA 1
ATOM 2022 C C . LYS A 1 246 ? 8.786 0.720 -15.919 1.00 90.94 246 LYS A C 1
ATOM 2024 O O . LYS A 1 246 ? 7.876 1.335 -16.473 1.00 90.94 246 LYS A O 1
ATOM 2029 N N . PRO A 1 247 ? 8.568 -0.114 -14.883 1.00 92.81 247 PRO A N 1
ATOM 2030 C CA . PRO A 1 247 ? 7.311 -0.121 -14.146 1.00 92.81 247 PRO A CA 1
ATOM 2031 C C . PRO A 1 247 ? 6.929 1.288 -13.685 1.00 92.81 247 PRO A C 1
ATOM 2033 O O . PRO A 1 247 ? 7.787 2.037 -13.215 1.00 92.81 247 PRO A O 1
ATOM 2036 N N . ILE A 1 248 ? 5.655 1.648 -13.816 1.00 93.94 248 ILE A N 1
ATOM 2037 C CA . ILE A 1 248 ? 5.156 2.965 -13.427 1.00 93.94 248 ILE A CA 1
ATOM 2038 C C . ILE A 1 248 ? 4.786 2.930 -11.946 1.00 93.94 248 ILE A C 1
ATOM 2040 O O . ILE A 1 248 ? 3.740 2.407 -11.552 1.00 93.94 248 ILE A O 1
ATOM 2044 N N . ILE A 1 249 ? 5.677 3.496 -11.138 1.00 96.56 249 ILE A N 1
ATOM 2045 C CA . ILE A 1 249 ? 5.535 3.634 -9.692 1.00 96.56 249 ILE A CA 1
ATOM 2046 C C . ILE A 1 249 ? 5.447 5.123 -9.372 1.00 96.56 249 ILE A C 1
ATOM 2048 O O . ILE A 1 249 ? 6.291 5.904 -9.807 1.00 96.56 249 ILE A O 1
ATOM 2052 N N . ILE A 1 250 ? 4.432 5.518 -8.618 1.00 96.00 250 ILE A N 1
ATOM 2053 C CA . ILE A 1 250 ? 4.202 6.891 -8.178 1.00 96.00 250 ILE A CA 1
ATOM 2054 C C . ILE A 1 250 ? 4.451 6.924 -6.672 1.00 96.00 250 ILE A C 1
ATOM 2056 O O . ILE A 1 250 ? 3.838 6.151 -5.935 1.00 96.00 250 ILE A O 1
ATOM 2060 N N . ALA A 1 251 ? 5.331 7.821 -6.222 1.00 95.88 251 ALA A N 1
ATOM 2061 C CA . ALA A 1 251 ? 5.536 8.049 -4.797 1.00 95.88 251 ALA A CA 1
ATOM 2062 C C . ALA A 1 251 ? 4.212 8.506 -4.174 1.00 95.88 251 ALA A C 1
ATOM 2064 O O . ALA A 1 251 ? 3.633 9.517 -4.588 1.00 95.88 251 ALA A O 1
ATOM 2065 N N . LEU A 1 252 ? 3.707 7.735 -3.213 1.00 93.88 252 LEU A N 1
ATOM 2066 C CA . LEU A 1 252 ? 2.435 8.036 -2.577 1.00 93.88 252 LEU A CA 1
ATOM 2067 C C . LEU A 1 252 ? 2.592 9.224 -1.631 1.00 93.88 252 LEU A C 1
ATOM 2069 O O . LEU A 1 252 ? 1.831 10.185 -1.700 1.00 93.88 252 LEU A O 1
ATOM 2073 N N . GLU A 1 253 ? 3.611 9.190 -0.792 1.00 89.69 253 GLU A N 1
ATOM 2074 C CA . GLU A 1 253 ? 3.938 10.161 0.240 1.00 89.69 253 GLU A CA 1
ATOM 2075 C C . GLU A 1 253 ? 5.162 10.982 -0.169 1.00 89.69 253 GLU A C 1
ATOM 2077 O O . GLU A 1 253 ? 6.008 10.486 -0.920 1.00 89.69 253 GLU A O 1
ATOM 2082 N N . PRO A 1 254 ? 5.292 12.231 0.320 1.00 87.94 254 PRO A N 1
ATOM 2083 C CA . PRO A 1 254 ? 6.538 12.962 0.171 1.00 87.94 254 PRO A CA 1
ATOM 2084 C C . PRO A 1 254 ? 7.674 12.152 0.795 1.00 87.94 254 PRO A C 1
ATOM 2086 O O . PRO A 1 254 ? 7.621 11.755 1.963 1.00 87.94 254 PRO A O 1
ATOM 2089 N N . THR A 1 255 ? 8.698 11.924 -0.011 1.00 83.94 255 THR A N 1
ATOM 2090 C CA . THR A 1 255 ? 9.876 11.110 0.275 1.00 83.94 255 THR A CA 1
ATOM 2091 C C . THR A 1 255 ? 10.623 11.554 1.537 1.00 83.94 255 THR A C 1
ATOM 2093 O O . THR A 1 255 ? 11.350 10.776 2.145 1.00 83.94 255 THR A O 1
ATOM 2096 N N . GLU A 1 256 ? 10.449 12.791 1.982 1.00 83.25 256 GLU A N 1
ATOM 2097 C CA . GLU A 1 256 ? 11.111 13.349 3.162 1.00 83.25 256 GLU A CA 1
ATOM 2098 C C . GLU A 1 256 ? 10.464 12.890 4.478 1.00 83.25 256 GLU A C 1
ATOM 2100 O O . GLU A 1 256 ? 11.081 12.994 5.539 1.00 83.25 256 GLU A O 1
ATOM 2105 N N . ILE A 1 257 ? 9.216 12.410 4.426 1.00 83.69 257 ILE A N 1
ATOM 2106 C CA . ILE A 1 257 ? 8.402 12.082 5.606 1.00 83.69 257 ILE A CA 1
ATOM 2107 C C . ILE A 1 257 ? 7.698 10.722 5.499 1.00 83.69 257 ILE A C 1
ATOM 2109 O O . ILE A 1 257 ? 6.747 10.480 6.240 1.00 83.69 257 ILE A O 1
ATOM 2113 N N . GLU A 1 258 ? 8.161 9.832 4.619 1.00 81.81 258 GLU A N 1
ATOM 2114 C CA . GLU A 1 258 ? 7.544 8.515 4.358 1.00 81.81 258 GLU A CA 1
ATOM 2115 C C . GLU A 1 258 ? 7.532 7.574 5.580 1.00 81.81 258 GLU A C 1
ATOM 2117 O O . GLU A 1 258 ? 6.685 6.704 5.717 1.00 81.81 258 GLU A O 1
ATOM 2122 N N . ASN A 1 259 ? 8.411 7.804 6.561 1.00 83.62 259 ASN A N 1
ATOM 2123 C CA . ASN A 1 259 ? 8.444 7.025 7.807 1.00 83.62 259 ASN A CA 1
ATOM 2124 C C . ASN A 1 259 ? 7.596 7.632 8.942 1.00 83.62 259 ASN A C 1
ATOM 2126 O O . ASN A 1 259 ? 7.708 7.224 10.103 1.00 83.62 259 ASN A O 1
ATOM 2130 N N . ASN A 1 260 ? 6.783 8.654 8.659 1.00 89.06 260 ASN A N 1
ATOM 2131 C CA . ASN A 1 260 ? 5.971 9.293 9.688 1.00 89.06 260 ASN A CA 1
ATOM 2132 C C . ASN A 1 260 ? 4.780 8.403 10.077 1.00 89.06 260 ASN A C 1
ATOM 2134 O O . ASN A 1 260 ? 3.941 8.061 9.248 1.00 89.06 260 ASN A O 1
ATOM 2138 N N . LEU A 1 261 ? 4.647 8.108 11.376 1.00 91.06 261 LEU A N 1
ATOM 2139 C CA . LEU A 1 261 ? 3.540 7.328 11.942 1.00 91.06 261 LEU A CA 1
ATOM 2140 C C . LEU A 1 261 ? 2.149 7.871 11.561 1.00 91.06 261 LEU A C 1
ATOM 2142 O O . LEU A 1 261 ? 1.178 7.115 11.541 1.00 91.06 261 LEU A O 1
ATOM 2146 N N . PHE A 1 262 ? 2.054 9.167 11.252 1.00 93.31 262 PHE A N 1
ATOM 2147 C CA . PHE A 1 262 ? 0.855 9.801 10.717 1.00 93.31 262 PHE A CA 1
ATOM 2148 C C . PHE A 1 262 ? 0.242 9.020 9.550 1.00 93.31 262 PHE A C 1
ATOM 2150 O O . PHE A 1 262 ? -0.971 8.833 9.527 1.00 93.31 262 PHE A O 1
ATOM 2157 N N . TRP A 1 263 ? 1.052 8.510 8.622 1.00 94.69 263 TRP A N 1
ATOM 2158 C CA . TRP A 1 263 ? 0.551 7.865 7.409 1.00 94.69 263 TRP A CA 1
ATOM 2159 C C . TRP A 1 263 ? -0.233 6.586 7.677 1.00 94.69 263 TRP A C 1
ATOM 2161 O O . TRP A 1 263 ? -1.276 6.350 7.061 1.00 94.69 263 TRP A O 1
ATOM 2171 N N . ILE A 1 264 ? 0.194 5.817 8.679 1.00 95.44 264 ILE A N 1
ATOM 2172 C CA . ILE A 1 264 ? -0.502 4.599 9.103 1.00 95.44 264 ILE A CA 1
ATOM 2173 C C . ILE A 1 264 ? -1.583 4.857 10.162 1.00 95.44 264 ILE A C 1
ATOM 2175 O O . ILE A 1 264 ? -2.324 3.937 10.517 1.00 95.44 264 ILE A O 1
ATOM 2179 N N . ALA A 1 265 ? -1.697 6.090 10.664 1.00 97.50 265 ALA A N 1
ATOM 2180 C CA . ALA A 1 265 ? -2.712 6.475 11.633 1.00 97.50 265 ALA A CA 1
ATOM 2181 C C . ALA A 1 265 ? -4.091 6.677 10.989 1.00 97.50 265 ALA A C 1
ATOM 2183 O O . ALA A 1 265 ? -4.235 7.007 9.812 1.00 97.50 265 ALA A O 1
ATOM 2184 N N . GLN A 1 266 ? -5.121 6.472 11.801 1.00 97.81 266 GLN A N 1
ATOM 2185 C CA . GLN A 1 266 ? -6.519 6.720 11.483 1.00 97.81 266 GLN A CA 1
ATOM 2186 C C . GLN A 1 266 ? -6.958 8.107 11.961 1.00 97.81 266 GLN A C 1
ATOM 2188 O O . GLN A 1 266 ? -6.287 8.753 12.771 1.00 97.81 266 GLN A O 1
ATOM 2193 N N . THR A 1 267 ? -8.119 8.545 11.484 1.00 96.69 267 THR A N 1
ATOM 2194 C CA . THR A 1 267 ? -8.707 9.837 11.849 1.00 96.69 267 THR A CA 1
ATOM 2195 C C . THR A 1 267 ? -9.437 9.785 13.207 1.00 96.69 267 THR A C 1
ATOM 2197 O O . THR A 1 267 ? -9.747 8.692 13.704 1.00 96.69 267 THR A O 1
ATOM 2200 N N . PRO A 1 268 ? -9.757 10.944 13.821 1.00 95.75 268 PRO A N 1
ATOM 2201 C CA . PRO A 1 268 ? -10.535 10.998 15.065 1.00 95.75 268 PRO A CA 1
ATOM 2202 C C . PRO A 1 268 ? -11.921 10.328 14.977 1.00 95.75 268 PRO A C 1
ATOM 2204 O O . PRO A 1 268 ? -12.437 9.801 15.969 1.00 95.75 268 PRO A O 1
ATOM 2207 N N . GLU A 1 269 ? -12.536 10.318 13.794 1.00 95.88 269 GLU A N 1
ATOM 2208 C CA . GLU A 1 269 ? -13.829 9.671 13.547 1.00 95.88 269 GLU A CA 1
ATOM 2209 C C . GLU A 1 269 ? -13.709 8.154 13.695 1.00 95.88 269 GLU A C 1
ATOM 2211 O O . GLU A 1 269 ? -14.499 7.534 14.410 1.00 95.88 269 GLU A O 1
ATOM 2216 N N . VAL A 1 270 ? -12.668 7.559 13.102 1.00 96.81 270 VAL A N 1
ATOM 2217 C CA . VAL A 1 270 ? -12.369 6.131 13.262 1.00 96.81 270 VAL A CA 1
ATOM 2218 C C . VAL A 1 270 ? -12.099 5.807 14.726 1.00 96.81 270 VAL A C 1
ATOM 2220 O O . VAL A 1 270 ? -12.662 4.840 15.236 1.00 96.81 270 VAL A O 1
ATOM 2223 N N . TYR A 1 271 ? -11.322 6.637 15.433 1.00 96.69 271 TYR A N 1
ATOM 2224 C CA . TYR A 1 271 ? -11.073 6.459 16.868 1.00 96.69 271 TYR A CA 1
ATOM 2225 C C . TYR A 1 271 ? -12.372 6.361 17.672 1.00 96.69 271 TYR A C 1
ATOM 2227 O O . TYR A 1 271 ? -12.530 5.474 18.511 1.00 96.69 271 TYR A O 1
ATOM 2235 N N . SER A 1 272 ? -13.333 7.239 17.379 1.00 94.69 272 SER A N 1
ATOM 2236 C CA . SER A 1 272 ? -14.635 7.257 18.049 1.00 94.69 272 SER A CA 1
ATOM 2237 C C . SER A 1 272 ? -15.441 5.975 17.820 1.00 94.69 272 SER A C 1
ATOM 2239 O O . SER A 1 272 ? -16.181 5.568 18.716 1.00 94.69 272 SER A O 1
ATOM 2241 N N . ILE A 1 273 ? -15.268 5.323 16.665 1.00 95.12 273 ILE A N 1
ATOM 2242 C CA . ILE A 1 273 ? -15.915 4.050 16.314 1.00 95.12 273 ILE A CA 1
ATOM 2243 C C . ILE A 1 273 ? -15.245 2.871 17.021 1.00 95.12 273 ILE A C 1
ATOM 2245 O O . ILE A 1 273 ? -15.938 1.982 17.517 1.00 95.12 273 ILE A O 1
ATOM 2249 N N . ILE A 1 274 ? -13.909 2.839 17.057 1.00 95.94 274 ILE A N 1
ATOM 2250 C CA . ILE A 1 274 ? -13.164 1.666 17.531 1.00 95.94 274 ILE A CA 1
ATOM 2251 C C . ILE A 1 274 ? -12.831 1.710 19.022 1.00 95.94 274 ILE A C 1
ATOM 2253 O O . ILE A 1 274 ? -12.521 0.669 19.583 1.00 95.94 274 ILE A O 1
ATOM 2257 N N . LYS A 1 275 ? -12.921 2.856 19.709 1.00 94.25 275 LYS A N 1
ATOM 2258 C CA . LYS A 1 275 ? -12.568 2.948 21.142 1.00 94.25 275 LYS A CA 1
ATOM 2259 C C . LYS A 1 275 ? -13.317 1.953 22.042 1.00 94.25 275 LYS A C 1
ATOM 2261 O O . LYS A 1 275 ? -12.738 1.502 23.020 1.00 94.25 275 LYS A O 1
ATOM 2266 N N . LYS A 1 276 ? -14.526 1.531 21.647 1.00 91.44 276 LYS A N 1
ATOM 2267 C CA . LYS A 1 276 ? -15.330 0.478 22.303 1.00 91.44 276 LYS A CA 1
ATOM 2268 C C . LYS A 1 276 ? -14.640 -0.891 22.400 1.00 91.44 276 LYS A C 1
ATOM 2270 O O . LYS A 1 276 ? -15.171 -1.801 23.016 1.00 91.44 276 LYS A O 1
ATOM 2275 N N . TYR A 1 277 ? -13.526 -1.090 21.695 1.00 89.69 277 TYR A N 1
ATOM 2276 C CA . TYR A 1 277 ? -12.702 -2.295 21.786 1.00 89.69 277 TYR A CA 1
ATOM 2277 C C . TYR A 1 277 ? -11.809 -2.322 23.036 1.00 89.69 277 TYR A C 1
ATOM 2279 O O . TYR A 1 277 ? -11.273 -3.376 23.365 1.00 89.69 277 TYR A O 1
ATOM 2287 N N . ASN A 1 278 ? -11.646 -1.180 23.710 1.00 77.50 278 ASN A N 1
ATOM 2288 C CA . ASN A 1 278 ? -10.892 -1.052 24.957 1.00 77.50 278 ASN A CA 1
ATOM 2289 C C . ASN A 1 278 ? -11.795 -1.003 26.210 1.00 77.50 278 ASN A C 1
ATOM 2291 O O . ASN A 1 278 ? -11.251 -0.909 27.311 1.00 77.50 278 ASN A O 1
ATOM 2295 N N . ASP A 1 279 ? -13.121 -1.014 26.035 1.00 70.25 279 ASP A N 1
ATOM 2296 C CA . ASP A 1 279 ? -14.125 -1.009 27.111 1.00 70.25 279 ASP A CA 1
ATOM 2297 C C . ASP A 1 279 ? -14.512 -2.449 27.493 1.00 70.25 279 ASP A C 1
ATOM 2299 O O . ASP A 1 279 ? -14.666 -2.717 28.707 1.00 70.25 279 ASP A O 1
#

Foldseek 3Di:
DDDPPPPPDDDPVQDVVLLVVLVVLLVDPVSVCVQAADAPVNLVPDDLPPPLPQPDDFDALDDPPPPDQAEEEEEDQAAAQAQLNVLSVVVCVVSVHHYAYEHAQQDFQACVDVLSVCLQWPWAFQDADPVRHTDIDTFGQFDCVVRHGGGLQPTAGLVGHRSRVLRVVNNCVVPVVDDPVRYGYRNVVDVVQDPDQQRNVLSVLVNQDSRYEYEDDQDSDDPRVCVCSPRNSSSQVCCCVPSVDHRHYHHSDDRVCRVPPSRRHHYNVVCVVRVVSVD

Radius of gyration: 19.49 Å; chains: 1; bounding box: 46×50×57 Å